Protein AF-A0A5J4US39-F1 (afdb_monomer_lite)

Sequence (207 aa):
MHQLYDAVYRKEKGKVFKLAVDLGVIIERANGNAQEQIVQYKYVLPVNANSERRAPMEIRSQDNINTYKQYLRTVIGSMQERTNTDTDEKIVAIFSIMFFAFRYPMAGAAIPSLQQHIKRREIYYVDCKVNLCFWTAYSFITMPNTKDKRWKDSSRIAEAKRIYSRVNGVQFRDNYKGFDFVNDIDNFINKEQVNVHIQIVQYPIHQ

Structure (mmCIF, N/CA/C/O backbone):
data_AF-A0A5J4US39-F1
#
_entry.id   AF-A0A5J4US39-F1
#
loop_
_atom_site.group_PDB
_atom_site.id
_atom_site.type_symbol
_atom_site.label_atom_id
_atom_site.label_alt_id
_atom_site.label_comp_id
_atom_site.label_asym_id
_atom_site.label_entity_id
_atom_site.label_seq_id
_atom_site.pdbx_PDB_ins_code
_atom_site.Cartn_x
_atom_site.Cartn_y
_atom_site.Cartn_z
_atom_site.occupancy
_atom_site.B_iso_or_equiv
_atom_site.auth_seq_id
_atom_site.auth_comp_id
_atom_site.auth_asym_id
_atom_site.auth_atom_id
_atom_site.pdbx_PDB_model_num
ATOM 1 N N . MET A 1 1 ? -24.304 6.905 11.111 1.00 57.47 1 MET A N 1
ATOM 2 C CA . MET A 1 1 ? -23.173 6.203 10.450 1.00 57.47 1 MET A CA 1
ATOM 3 C C . MET A 1 1 ? -23.110 6.463 8.941 1.00 57.47 1 MET A C 1
ATOM 5 O O . MET A 1 1 ? -22.121 7.027 8.504 1.00 57.47 1 MET A O 1
ATOM 9 N N . HIS A 1 2 ? -24.132 6.110 8.142 1.00 61.47 2 HIS A N 1
ATOM 10 C CA . HIS A 1 2 ? -24.096 6.201 6.661 1.00 61.47 2 HIS A CA 1
ATOM 11 C C . HIS A 1 2 ? -23.661 7.565 6.101 1.00 61.47 2 HIS A C 1
ATOM 13 O O . HIS A 1 2 ? -22.717 7.621 5.320 1.00 61.47 2 HIS A O 1
ATOM 19 N N . GLN A 1 3 ? -24.259 8.656 6.587 1.00 68.88 3 GLN A N 1
ATOM 20 C CA . GLN A 1 3 ? -23.935 10.020 6.145 1.00 68.88 3 GLN A CA 1
ATOM 21 C C . GLN A 1 3 ? -22.472 10.425 6.411 1.00 68.88 3 GLN A C 1
ATOM 23 O O . GLN A 1 3 ? -21.897 11.202 5.650 1.00 68.88 3 GLN A O 1
ATOM 28 N N . LEU A 1 4 ? -21.858 9.877 7.465 1.00 67.00 4 LEU A N 1
ATOM 29 C CA . LEU A 1 4 ? -20.481 10.174 7.859 1.00 67.00 4 LEU A CA 1
ATOM 30 C C . LEU A 1 4 ? -19.471 9.467 6.940 1.00 67.00 4 LEU A C 1
ATOM 32 O O . LEU A 1 4 ? -18.486 10.080 6.536 1.00 67.00 4 LEU A O 1
ATOM 36 N N . TYR A 1 5 ? -19.752 8.228 6.516 1.00 69.88 5 TYR A N 1
ATOM 37 C CA . TYR A 1 5 ? -18.948 7.551 5.486 1.00 69.88 5 TYR A CA 1
ATOM 38 C C . TYR A 1 5 ? -18.994 8.285 4.161 1.00 69.88 5 TYR A C 1
ATOM 40 O O . TYR A 1 5 ? -17.962 8.448 3.519 1.00 69.88 5 TYR A O 1
ATOM 48 N N . ASP A 1 6 ? -20.184 8.723 3.753 1.00 77.25 6 ASP A N 1
ATOM 49 C CA . ASP A 1 6 ? -20.336 9.428 2.487 1.00 77.25 6 ASP A CA 1
ATOM 50 C C . ASP A 1 6 ? -19.598 10.767 2.528 1.00 77.25 6 ASP A C 1
ATOM 52 O O . ASP A 1 6 ? -19.036 11.187 1.522 1.00 77.25 6 ASP A O 1
ATOM 56 N N . ALA A 1 7 ? -19.526 11.418 3.694 1.00 79.81 7 ALA A N 1
ATOM 57 C CA . ALA A 1 7 ? -18.709 12.611 3.883 1.00 79.81 7 ALA A CA 1
ATOM 58 C C . ALA A 1 7 ? -17.204 12.318 3.738 1.00 79.81 7 ALA A C 1
ATOM 60 O O . ALA A 1 7 ? -16.528 13.033 2.998 1.00 79.81 7 ALA A O 1
ATOM 61 N N . VAL A 1 8 ? -16.688 11.256 4.373 1.00 75.12 8 VAL A N 1
ATOM 62 C CA . VAL A 1 8 ? -15.276 10.845 4.233 1.00 75.12 8 VAL A CA 1
ATOM 63 C C . VAL A 1 8 ? -14.969 10.457 2.786 1.00 75.12 8 VAL A C 1
ATOM 65 O O . VAL A 1 8 ? -14.011 10.957 2.206 1.00 75.12 8 VAL A O 1
ATOM 68 N N . TYR A 1 9 ? -15.815 9.640 2.161 1.00 79.00 9 TYR A N 1
ATOM 69 C CA . TYR A 1 9 ? -15.630 9.211 0.777 1.00 79.00 9 TYR A CA 1
ATOM 70 C C . TYR A 1 9 ? -15.688 10.384 -0.209 1.00 79.00 9 TYR A C 1
ATOM 72 O O . TYR A 1 9 ? -14.840 10.479 -1.091 1.00 79.00 9 TYR A O 1
ATOM 80 N N . ARG A 1 10 ? -16.631 11.326 -0.044 1.00 81.44 10 ARG A N 1
ATOM 81 C CA . ARG A 1 10 ? -16.684 12.548 -0.865 1.00 81.44 10 ARG A CA 1
ATOM 82 C C . ARG A 1 10 ? -15.438 13.412 -0.690 1.00 81.44 10 ARG A C 1
ATOM 84 O O . ARG A 1 10 ? -14.930 13.922 -1.683 1.00 81.44 10 ARG A O 1
ATOM 91 N N . LYS A 1 11 ? -14.939 13.560 0.541 1.00 81.00 11 LYS A N 1
ATOM 92 C CA . LYS A 1 11 ? -13.727 14.340 0.846 1.00 81.00 11 LYS A CA 1
ATOM 93 C C . LYS A 1 11 ? -12.469 13.730 0.222 1.00 81.00 11 LYS A C 1
ATOM 95 O O . LYS A 1 11 ? -11.589 14.462 -0.222 1.00 81.00 11 LYS A O 1
ATOM 100 N N . GLU A 1 12 ? -12.391 12.404 0.183 1.00 73.25 12 GLU A N 1
ATOM 101 C CA . GLU A 1 12 ? -11.235 11.661 -0.332 1.00 73.25 12 GLU A CA 1
ATOM 102 C C . GLU A 1 12 ? -11.398 11.207 -1.795 1.00 73.25 12 GLU A C 1
ATOM 104 O O . GLU A 1 12 ? -10.533 10.517 -2.340 1.00 73.25 12 GLU A O 1
ATOM 109 N N . LYS A 1 13 ? -12.491 11.607 -2.456 1.00 72.62 13 LYS A N 1
ATOM 110 C CA . LYS A 1 13 ? -12.826 11.205 -3.826 1.00 72.62 13 LYS A CA 1
ATOM 111 C C . LYS A 1 13 ? -11.689 11.549 -4.795 1.00 72.62 13 LYS A C 1
ATOM 113 O O . LYS A 1 13 ? -11.166 12.660 -4.795 1.00 72.62 13 LYS A O 1
ATOM 118 N N . GLY A 1 14 ? -11.326 10.584 -5.641 1.00 70.44 14 GLY A N 1
ATOM 119 C CA . GLY A 1 14 ? -10.236 10.717 -6.616 1.00 70.44 14 GLY A CA 1
ATOM 120 C C . GLY A 1 14 ? -8.846 10.343 -6.086 1.00 70.44 14 GLY A C 1
ATOM 121 O O . GLY A 1 14 ? -7.884 10.392 -6.847 1.00 70.44 14 GLY A O 1
ATOM 122 N N . LYS A 1 15 ? -8.723 9.941 -4.813 1.00 74.75 15 LYS A N 1
ATOM 123 C CA . LYS A 1 15 ? -7.479 9.423 -4.222 1.00 74.75 15 LYS A CA 1
ATOM 124 C C . LYS A 1 15 ? -7.644 7.960 -3.826 1.00 74.75 15 LYS A C 1
ATOM 126 O O . LYS A 1 15 ? -8.746 7.518 -3.512 1.00 74.75 15 LYS A O 1
ATOM 131 N N . VAL A 1 16 ? -6.533 7.226 -3.802 1.00 77.88 16 VAL A N 1
ATOM 132 C CA . VAL A 1 16 ? -6.477 5.897 -3.182 1.00 77.88 16 VAL A CA 1
ATOM 133 C C . VAL A 1 16 ? -6.173 6.078 -1.700 1.00 77.88 16 VAL A C 1
ATOM 135 O O . VAL A 1 16 ? -5.197 6.741 -1.336 1.00 77.88 16 VAL A O 1
ATOM 138 N N . PHE A 1 17 ? -7.007 5.501 -0.840 1.00 79.50 17 PHE A N 1
ATOM 139 C CA . PHE A 1 17 ? -6.838 5.590 0.607 1.00 79.50 17 PHE A CA 1
ATOM 140 C C . PHE A 1 17 ? -7.293 4.307 1.306 1.00 79.50 17 PHE A C 1
ATOM 142 O O . PHE A 1 17 ? -8.043 3.507 0.748 1.00 79.50 17 PHE A O 1
ATOM 149 N N . LYS A 1 18 ? -6.837 4.111 2.540 1.00 83.06 18 LYS A N 1
ATOM 150 C CA . LYS A 1 18 ? -7.346 3.099 3.470 1.00 83.06 18 LYS A CA 1
ATOM 151 C C . LYS A 1 18 ? -8.196 3.779 4.530 1.00 83.06 18 LYS A C 1
ATOM 153 O O . LYS A 1 18 ? -7.878 4.887 4.960 1.00 83.06 18 LYS A O 1
ATOM 158 N N . LEU A 1 19 ? -9.265 3.115 4.949 1.00 78.94 19 LEU A N 1
ATOM 159 C CA . LEU A 1 19 ? -10.106 3.570 6.048 1.00 78.94 19 LEU A CA 1
ATOM 160 C C . LEU A 1 19 ? -9.978 2.577 7.195 1.00 78.94 19 LEU A C 1
ATOM 162 O O . LEU A 1 19 ? -10.117 1.375 6.987 1.00 78.94 19 LEU A O 1
ATOM 166 N N . ALA A 1 20 ? -9.723 3.094 8.388 1.00 78.69 20 ALA A N 1
ATOM 167 C CA . ALA A 1 20 ? -9.854 2.347 9.624 1.00 78.69 20 ALA A CA 1
ATOM 168 C C . ALA A 1 20 ? -10.896 2.998 10.522 1.00 78.69 20 ALA A C 1
ATOM 170 O O . ALA A 1 20 ? -11.148 4.205 10.436 1.00 78.69 20 ALA A O 1
ATOM 171 N N . VAL A 1 21 ? -11.498 2.181 11.380 1.00 78.06 21 VAL A N 1
ATOM 172 C CA . VAL A 1 21 ? -12.504 2.616 12.344 1.00 78.06 21 VAL A CA 1
ATOM 173 C C . VAL A 1 21 ? -12.180 2.035 13.704 1.00 78.06 21 VAL A C 1
ATOM 175 O O . VAL A 1 21 ? -11.861 0.851 13.809 1.00 78.06 21 VAL A O 1
ATOM 178 N N . ASP A 1 22 ? -12.299 2.871 14.728 1.00 81.56 22 ASP A N 1
ATOM 179 C CA . ASP A 1 22 ? -12.336 2.421 16.113 1.00 81.56 22 ASP A CA 1
ATOM 180 C C . ASP A 1 22 ? -13.613 2.920 16.794 1.00 81.56 22 ASP A C 1
ATOM 182 O O . ASP A 1 22 ? -14.150 3.981 16.448 1.00 81.56 22 ASP A O 1
ATOM 186 N N . LEU A 1 23 ? -14.132 2.116 17.719 1.00 81.50 23 LEU A N 1
ATOM 187 C CA . LEU A 1 23 ? -15.442 2.314 18.333 1.00 81.50 23 LEU A CA 1
ATOM 188 C C . LEU A 1 23 ? -15.277 2.559 19.827 1.00 81.50 23 LEU A C 1
ATOM 190 O O . LEU A 1 23 ? -14.678 1.750 20.531 1.00 81.50 23 LEU A O 1
ATOM 194 N N . GLY A 1 24 ? -15.852 3.656 20.310 1.00 84.06 24 GLY A N 1
ATOM 195 C CA . GLY A 1 24 ? -16.038 3.853 21.735 1.00 84.06 24 GLY A CA 1
ATOM 196 C C . GLY A 1 24 ? -17.269 3.105 22.208 1.00 84.06 24 GLY A C 1
ATOM 197 O O . GLY A 1 24 ? -18.371 3.338 21.699 1.00 84.06 24 GLY A O 1
ATOM 198 N N . VAL A 1 25 ? -17.077 2.220 23.179 1.00 86.31 25 VAL A N 1
ATOM 199 C CA . VAL A 1 25 ? -18.099 1.285 23.651 1.00 86.31 25 VAL A CA 1
ATOM 200 C C . VAL A 1 25 ? -18.352 1.429 25.143 1.00 86.31 25 VAL A C 1
ATOM 202 O O . VAL A 1 25 ? -17.440 1.720 25.915 1.00 86.31 25 VAL A O 1
ATOM 205 N N . ILE A 1 26 ? -19.598 1.207 25.546 1.00 85.06 26 ILE A N 1
ATOM 206 C CA . ILE A 1 26 ? -19.975 0.963 26.936 1.00 85.06 26 ILE A CA 1
ATOM 207 C C . ILE A 1 26 ? -20.028 -0.547 27.117 1.00 85.06 26 ILE A C 1
ATOM 209 O O . ILE A 1 26 ? -20.706 -1.245 26.360 1.00 85.06 26 ILE A O 1
ATOM 213 N N . ILE A 1 27 ? -19.307 -1.029 28.118 1.00 85.62 27 ILE A N 1
ATOM 214 C CA . ILE A 1 27 ? -19.245 -2.428 28.504 1.00 85.62 27 ILE A CA 1
ATOM 215 C C . ILE A 1 27 ? -19.922 -2.540 29.863 1.00 85.62 27 ILE A C 1
ATOM 217 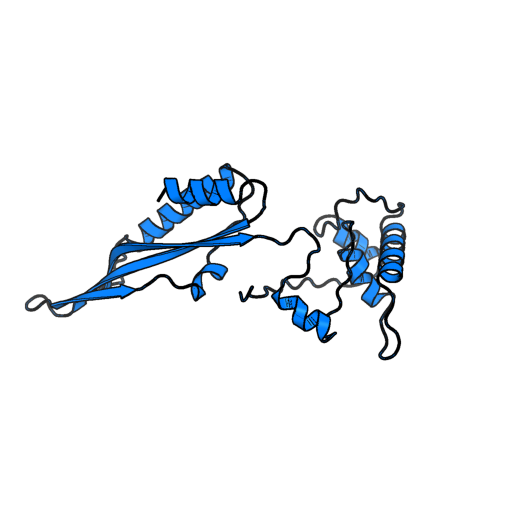O O . ILE A 1 27 ? -19.528 -1.878 30.824 1.00 85.62 27 ILE A O 1
ATOM 221 N N . GLU A 1 28 ? -20.957 -3.357 29.927 1.00 85.31 28 GLU A N 1
ATOM 222 C CA . GLU A 1 28 ? -21.570 -3.772 31.176 1.00 85.31 28 GLU A CA 1
ATOM 223 C C . GLU A 1 28 ? -20.820 -4.996 31.696 1.00 85.31 28 GLU A C 1
ATOM 225 O O . GLU A 1 28 ? -20.559 -5.920 30.929 1.00 85.31 28 GLU A O 1
ATOM 230 N N . ARG A 1 29 ? -20.488 -5.002 32.986 1.00 83.88 29 ARG A N 1
ATOM 231 C CA . ARG A 1 29 ? -19.980 -6.163 33.699 1.00 83.88 29 ARG A CA 1
ATOM 232 C C . ARG A 1 29 ? -20.993 -6.624 34.744 1.00 83.88 29 ARG A C 1
ATOM 234 O O . ARG A 1 29 ? -21.366 -5.835 35.610 1.00 83.88 29 ARG A O 1
ATOM 241 N N . ALA A 1 30 ? -21.411 -7.880 34.689 1.00 79.12 30 ALA A N 1
ATOM 242 C CA . ALA A 1 30 ? -22.218 -8.506 35.727 1.00 79.12 30 ALA A CA 1
ATOM 243 C C . ALA A 1 30 ? -21.298 -9.287 36.672 1.00 79.12 30 ALA A C 1
ATOM 245 O O . ALA A 1 30 ? -20.651 -10.235 36.250 1.00 79.12 30 ALA A O 1
ATOM 246 N N . ASN A 1 31 ? -21.246 -8.889 37.942 1.00 69.75 31 ASN A N 1
ATOM 247 C CA . ASN A 1 31 ? -20.509 -9.601 38.983 1.00 69.75 31 ASN A CA 1
ATOM 248 C C . ASN A 1 31 ? -21.490 -10.163 40.017 1.00 69.75 31 ASN A C 1
ATOM 250 O O . ASN A 1 31 ? -22.426 -9.472 40.418 1.00 69.75 31 ASN A O 1
ATOM 254 N N . GLY A 1 32 ? -21.231 -11.377 40.496 1.00 65.06 32 GLY A N 1
ATOM 255 C CA . GLY A 1 32 ? -22.002 -12.006 41.569 1.00 65.06 32 GLY A CA 1
ATOM 256 C C . GLY A 1 32 ? -22.769 -13.251 41.128 1.00 65.06 32 GLY A C 1
ATOM 257 O O . GLY A 1 32 ? -22.762 -13.656 39.969 1.00 65.06 32 GLY A O 1
ATOM 258 N N . ASN A 1 33 ? -23.398 -13.892 42.100 1.00 63.28 33 ASN A N 1
ATOM 259 C CA . ASN A 1 33 ? -24.207 -15.100 41.976 1.00 63.28 33 ASN A CA 1
ATOM 260 C C . ASN A 1 33 ? -25.704 -14.744 41.897 1.00 63.28 33 ASN A C 1
ATOM 262 O O . ASN A 1 33 ? -26.096 -13.606 42.132 1.00 63.28 33 ASN A O 1
ATOM 266 N N . ALA A 1 34 ? -26.558 -15.720 41.565 1.00 64.19 34 ALA A N 1
ATOM 267 C CA . ALA A 1 34 ? -27.983 -15.530 41.240 1.00 64.19 34 ALA A CA 1
ATOM 268 C C . ALA A 1 34 ? -28.853 -14.826 42.315 1.00 64.19 34 ALA A C 1
ATOM 270 O O . ALA A 1 34 ? -30.025 -14.562 42.064 1.00 64.19 34 ALA A O 1
ATOM 271 N N . GLN A 1 35 ? -28.309 -14.550 43.502 1.00 62.41 35 GLN A N 1
ATOM 272 C CA . GLN A 1 35 ? -28.992 -13.924 44.639 1.00 62.41 35 GLN A CA 1
ATOM 273 C C . GLN A 1 35 ? -28.570 -12.460 44.874 1.00 62.41 35 GLN A C 1
ATOM 275 O O . GLN A 1 35 ? -29.385 -11.683 45.359 1.00 62.41 35 GLN A O 1
ATOM 280 N N . GLU A 1 36 ? -27.356 -12.059 44.478 1.00 63.03 36 GLU A N 1
ATOM 281 C CA . GLU A 1 36 ? -26.857 -10.677 44.556 1.00 63.03 36 GLU A CA 1
ATOM 282 C C . GLU A 1 36 ? -26.025 -10.364 43.305 1.00 63.03 36 GLU A C 1
ATOM 284 O O . GLU A 1 36 ? -24.814 -10.580 43.257 1.00 63.03 36 GLU A O 1
ATOM 289 N N . GLN A 1 37 ? -26.692 -9.866 42.261 1.00 70.31 37 GLN A N 1
ATOM 290 C CA . GLN A 1 37 ? -26.031 -9.451 41.025 1.00 70.31 37 GLN A CA 1
ATOM 291 C C . GLN A 1 37 ? -25.722 -7.951 41.074 1.00 70.31 37 GLN A C 1
ATOM 293 O O . GLN A 1 37 ? -26.625 -7.114 41.092 1.00 70.31 37 GLN A O 1
ATOM 298 N N . ILE A 1 38 ? -24.437 -7.602 41.046 1.00 77.56 38 ILE A N 1
ATOM 299 C CA . ILE A 1 38 ? -23.964 -6.223 40.924 1.00 77.56 38 ILE A CA 1
ATOM 300 C C . ILE A 1 38 ? -23.601 -5.975 39.463 1.00 77.56 38 ILE A C 1
ATOM 302 O O . ILE A 1 38 ? -22.674 -6.577 38.921 1.00 77.56 38 ILE A O 1
ATOM 306 N N . VAL A 1 39 ? -24.326 -5.057 38.827 1.00 82.25 39 VAL A N 1
ATOM 307 C CA . VAL A 1 39 ? -24.059 -4.629 37.452 1.00 82.25 39 VAL A CA 1
ATOM 308 C C . VAL A 1 39 ? -23.209 -3.361 37.475 1.00 82.25 39 VAL A C 1
ATOM 310 O O . VAL A 1 39 ? -23.596 -2.347 38.053 1.00 82.25 39 VAL A O 1
ATOM 313 N N . GLN A 1 40 ? -22.044 -3.415 36.841 1.00 86.56 40 GLN A N 1
ATOM 314 C CA . GLN A 1 40 ? -21.119 -2.296 36.693 1.00 86.56 40 GLN A CA 1
ATOM 315 C C . GLN A 1 40 ? -21.029 -1.887 35.227 1.00 86.56 40 GLN A C 1
ATOM 317 O O . GLN A 1 40 ? -21.159 -2.716 34.335 1.00 86.56 40 GLN A O 1
ATOM 322 N N . TYR A 1 41 ? -20.756 -0.613 34.965 1.00 86.75 41 TYR A N 1
ATOM 323 C CA . TYR A 1 41 ? -20.531 -0.118 33.610 1.00 86.75 41 TYR A CA 1
ATOM 324 C C . TYR A 1 41 ? -19.151 0.513 33.524 1.00 86.75 41 TYR A C 1
ATOM 326 O O . TYR A 1 41 ? -18.756 1.293 34.390 1.00 86.75 41 TYR A O 1
ATOM 334 N N . LYS A 1 42 ? -18.436 0.210 32.447 1.00 89.00 42 LYS A N 1
ATOM 335 C CA . LYS A 1 42 ? -17.214 0.909 32.053 1.00 89.00 42 LYS A CA 1
ATOM 336 C C . LYS A 1 42 ? -17.359 1.405 30.623 1.00 89.00 42 LYS A C 1
ATOM 338 O O . LYS A 1 42 ? -18.103 0.832 29.831 1.00 89.00 42 LYS A O 1
ATOM 343 N N . TYR A 1 43 ? -16.633 2.458 30.280 1.00 84.81 43 TYR A N 1
ATOM 344 C CA . TYR A 1 43 ? -16.546 2.934 28.906 1.00 84.81 43 TYR A CA 1
ATOM 345 C C . TYR A 1 43 ? -15.112 2.807 28.401 1.00 84.81 43 TYR A C 1
ATOM 347 O O . TYR A 1 43 ? -14.151 2.958 29.153 1.00 84.81 43 TYR A O 1
ATOM 355 N N . VAL A 1 44 ? -14.980 2.539 27.108 1.00 83.94 44 VAL A N 1
ATOM 356 C CA . VAL A 1 44 ? -13.710 2.543 26.386 1.00 83.94 44 VAL A CA 1
ATOM 357 C C . VAL A 1 44 ? -13.822 3.602 25.305 1.00 83.94 44 VAL A C 1
ATOM 359 O O . VAL A 1 44 ? -14.783 3.604 24.538 1.00 83.94 44 VAL A O 1
ATOM 362 N N . LEU A 1 45 ? -12.872 4.533 25.270 1.00 83.00 45 LEU A N 1
ATOM 363 C CA . LEU A 1 45 ? -12.787 5.533 24.210 1.00 83.00 45 LEU A CA 1
ATOM 364 C C . LEU A 1 45 ? -12.065 4.943 22.991 1.00 83.00 45 LEU A C 1
ATOM 366 O O . LEU A 1 45 ? -11.148 4.139 23.168 1.00 83.00 45 LEU A O 1
ATOM 370 N N . PRO A 1 46 ? -12.436 5.357 21.768 1.00 80.19 46 PRO A N 1
ATOM 371 C CA . PRO A 1 46 ? -11.717 4.949 20.574 1.00 80.19 46 PRO A CA 1
ATOM 372 C C . PRO A 1 46 ? -10.318 5.575 20.589 1.00 80.19 46 PRO A C 1
ATOM 374 O O . PRO A 1 46 ? -10.159 6.762 20.891 1.00 80.19 46 PRO A O 1
ATOM 377 N N . VAL A 1 47 ? -9.301 4.786 20.255 1.00 77.81 47 VAL A N 1
ATOM 378 C CA . VAL A 1 47 ? -7.891 5.192 20.277 1.00 77.81 47 VAL A CA 1
ATOM 379 C C . VAL A 1 47 ? -7.217 4.917 18.937 1.00 77.81 47 VAL A C 1
ATOM 381 O O . VAL A 1 47 ? -7.492 3.937 18.248 1.00 77.81 47 VAL A O 1
ATOM 384 N N . ASN A 1 48 ? -6.259 5.769 18.570 1.00 66.31 48 ASN A N 1
ATOM 385 C CA . ASN A 1 48 ? -5.534 5.639 17.302 1.00 66.31 48 ASN A CA 1
ATOM 386 C C . ASN A 1 48 ? -4.661 4.369 17.222 1.00 66.31 48 ASN A C 1
ATOM 388 O O . ASN A 1 48 ? -4.382 3.877 16.136 1.00 66.31 48 ASN A O 1
ATOM 392 N N . ALA A 1 49 ? -4.272 3.781 18.358 1.00 54.91 49 ALA A N 1
ATOM 393 C CA . ALA A 1 49 ? -3.314 2.670 18.409 1.00 54.91 49 ALA A CA 1
ATOM 394 C C . ALA A 1 49 ? -3.742 1.402 17.633 1.00 54.91 49 ALA A C 1
ATOM 396 O O . ALA A 1 49 ? -2.891 0.605 17.244 1.00 54.91 49 ALA A O 1
ATOM 397 N N . ASN A 1 50 ? -5.045 1.214 17.389 1.00 52.31 50 ASN A N 1
ATOM 398 C CA . ASN A 1 50 ? -5.590 0.027 16.720 1.00 52.31 50 ASN A CA 1
ATOM 399 C C . ASN A 1 50 ? -6.014 0.263 15.263 1.00 52.31 50 ASN A C 1
ATOM 401 O O . ASN A 1 50 ? -6.390 -0.688 14.574 1.00 52.31 50 ASN A O 1
ATOM 405 N N . SER A 1 51 ? -5.986 1.510 14.793 1.00 53.16 51 SER A N 1
ATOM 406 C CA . SER A 1 51 ? -6.570 1.891 13.508 1.00 53.16 51 SER A CA 1
ATOM 407 C C . SER A 1 51 ? -5.761 1.331 12.329 1.00 53.16 51 SER A C 1
ATOM 409 O O . SER A 1 51 ? -6.316 0.703 11.428 1.00 53.16 51 SER A O 1
ATOM 411 N N . GLU A 1 52 ? -4.434 1.433 12.378 1.00 47.53 52 GLU A N 1
ATOM 412 C CA . GLU A 1 52 ? -3.543 1.017 11.286 1.00 47.53 52 GLU A CA 1
ATOM 413 C C . GLU A 1 52 ? -3.600 -0.490 10.989 1.00 47.53 52 GLU A C 1
ATOM 415 O O . GLU A 1 52 ? -3.506 -0.898 9.831 1.00 47.53 52 GLU A O 1
ATOM 420 N N . ARG A 1 53 ? -3.814 -1.328 12.015 1.00 50.06 53 ARG A N 1
ATOM 421 C CA . ARG A 1 53 ? -3.844 -2.799 11.883 1.00 50.06 53 ARG A CA 1
ATOM 422 C C . ARG A 1 53 ? -5.172 -3.349 11.360 1.00 50.06 53 ARG A C 1
ATOM 424 O O . ARG A 1 53 ? -5.228 -4.513 10.975 1.00 50.06 53 ARG A O 1
ATOM 431 N N . ARG A 1 54 ? -6.242 -2.547 11.372 1.00 53.44 54 ARG A N 1
ATOM 432 C CA . ARG A 1 54 ? -7.617 -3.014 11.120 1.00 53.44 54 ARG A CA 1
ATOM 433 C C . ARG A 1 54 ? -8.207 -2.566 9.786 1.00 53.44 54 ARG A C 1
ATOM 435 O O . ARG A 1 54 ? -9.354 -2.911 9.525 1.00 53.44 54 ARG A O 1
ATOM 442 N N . ALA A 1 55 ? -7.477 -1.823 8.949 1.00 61.16 55 ALA A N 1
ATOM 443 C CA . ALA A 1 55 ? -7.953 -1.436 7.618 1.00 61.16 55 ALA A CA 1
ATOM 444 C C . ALA A 1 55 ? -7.792 -2.612 6.629 1.00 61.16 55 ALA A C 1
ATOM 446 O O . ALA A 1 55 ? -6.691 -2.829 6.118 1.00 61.16 55 ALA A O 1
ATOM 447 N N . PRO A 1 56 ? -8.861 -3.369 6.322 1.00 63.66 56 PRO A N 1
ATOM 448 C CA . PRO A 1 56 ? -8.765 -4.636 5.609 1.00 63.66 56 PRO A CA 1
ATOM 449 C C . PRO A 1 56 ? -8.618 -4.448 4.094 1.00 63.66 56 PRO A C 1
ATOM 451 O O . PRO A 1 56 ? -8.303 -5.401 3.389 1.00 63.66 56 PRO A O 1
ATOM 454 N N . MET A 1 57 ? -8.873 -3.243 3.568 1.00 74.44 57 MET A N 1
ATOM 455 C CA . MET A 1 57 ? -8.899 -3.004 2.126 1.00 74.44 57 MET A CA 1
ATOM 456 C C . MET A 1 57 ? -8.607 -1.556 1.738 1.00 74.44 57 MET A C 1
ATOM 458 O O . MET A 1 57 ? -8.842 -0.612 2.495 1.00 74.44 57 MET A O 1
ATOM 462 N N . GLU A 1 58 ? -8.124 -1.396 0.510 1.00 80.81 58 GLU A N 1
ATOM 463 C CA . GLU A 1 58 ? -7.972 -0.103 -0.147 1.00 80.81 58 GLU A CA 1
ATOM 464 C C . GLU A 1 58 ? -9.289 0.350 -0.777 1.00 80.81 58 GLU A C 1
ATOM 466 O O . GLU A 1 58 ? -9.995 -0.426 -1.422 1.00 80.81 58 GLU A O 1
ATOM 471 N N . ILE A 1 59 ? -9.596 1.636 -0.637 1.00 82.75 59 ILE A N 1
ATOM 472 C CA . ILE A 1 59 ? -10.786 2.259 -1.201 1.00 82.75 59 ILE A CA 1
ATOM 473 C C . ILE A 1 59 ? -10.368 3.044 -2.440 1.00 82.75 59 ILE A C 1
ATOM 475 O O . ILE A 1 59 ? -9.634 4.030 -2.361 1.00 82.75 59 ILE A O 1
ATOM 479 N N . ARG A 1 60 ? -10.839 2.570 -3.597 1.00 83.56 60 ARG A N 1
ATOM 480 C CA . ARG A 1 60 ? -10.570 3.157 -4.921 1.00 83.56 60 ARG A CA 1
ATOM 481 C C . ARG A 1 60 ? -11.850 3.537 -5.665 1.00 83.56 60 ARG A C 1
ATOM 483 O O . ARG A 1 60 ? -11.829 4.407 -6.527 1.00 83.56 60 ARG A O 1
ATOM 490 N N . SER A 1 61 ? -12.964 2.898 -5.323 1.00 84.75 61 SER A N 1
ATOM 491 C CA . SER A 1 61 ? -14.244 3.002 -6.026 1.00 84.75 61 SER A CA 1
ATOM 492 C C . SER A 1 61 ? -15.430 3.031 -5.059 1.00 84.75 61 SER A C 1
ATOM 494 O O . SER A 1 61 ? -15.275 2.809 -3.853 1.00 84.75 61 SER A O 1
ATOM 496 N N . GLN A 1 62 ? -16.620 3.296 -5.603 1.00 82.56 62 GLN A N 1
ATOM 497 C CA . GLN A 1 62 ? -17.872 3.245 -4.849 1.00 82.56 62 GLN A CA 1
ATOM 498 C C . GLN A 1 62 ? -18.168 1.821 -4.339 1.00 82.56 62 GLN A C 1
ATOM 500 O O . GLN A 1 62 ? -18.676 1.643 -3.232 1.00 82.56 62 GLN A O 1
ATOM 505 N N . ASP A 1 63 ? -17.781 0.798 -5.098 1.00 86.75 63 ASP A N 1
ATOM 506 C CA . ASP A 1 63 ? -17.991 -0.597 -4.709 1.00 86.75 63 ASP A CA 1
ATOM 507 C C . ASP A 1 63 ? -17.103 -0.990 -3.526 1.00 86.75 63 ASP A C 1
ATOM 509 O O . ASP A 1 63 ? -17.561 -1.667 -2.601 1.00 86.75 63 ASP A O 1
ATOM 513 N N . ASN A 1 64 ? -15.860 -0.491 -3.481 1.00 87.56 64 ASN A N 1
ATOM 514 C CA . ASN A 1 64 ? -14.973 -0.739 -2.340 1.00 87.56 64 ASN A CA 1
ATOM 515 C C . ASN A 1 64 ? -15.534 -0.125 -1.051 1.00 87.56 64 ASN A C 1
ATOM 517 O O . ASN A 1 64 ? -15.565 -0.797 -0.023 1.00 87.56 64 ASN A O 1
ATOM 521 N N . ILE A 1 65 ? -16.023 1.124 -1.092 1.00 84.69 65 ILE A N 1
ATOM 522 C CA . ILE A 1 65 ? -16.610 1.756 0.102 1.00 84.69 65 ILE A CA 1
ATOM 523 C C . ILE A 1 65 ? -17.917 1.066 0.521 1.00 84.69 65 ILE A C 1
ATOM 525 O O . ILE A 1 65 ? -18.167 0.917 1.716 1.00 84.69 65 ILE A O 1
ATOM 529 N N . ASN A 1 66 ? -18.730 0.585 -0.424 1.00 88.25 66 ASN A N 1
ATOM 530 C CA . ASN A 1 66 ? -19.942 -0.175 -0.109 1.00 88.25 66 ASN A CA 1
ATOM 531 C C . ASN A 1 66 ? -19.610 -1.518 0.559 1.00 88.25 66 ASN A C 1
ATOM 533 O O . ASN A 1 66 ? -20.222 -1.866 1.569 1.00 88.25 66 ASN A O 1
ATOM 537 N N . THR A 1 67 ? -18.598 -2.225 0.055 1.00 87.31 67 THR A N 1
ATOM 538 C CA . THR A 1 67 ? -18.091 -3.468 0.658 1.00 87.31 67 THR A CA 1
ATOM 539 C C . THR A 1 67 ? -17.561 -3.209 2.068 1.00 87.31 67 THR A C 1
ATOM 541 O O . THR A 1 67 ? -17.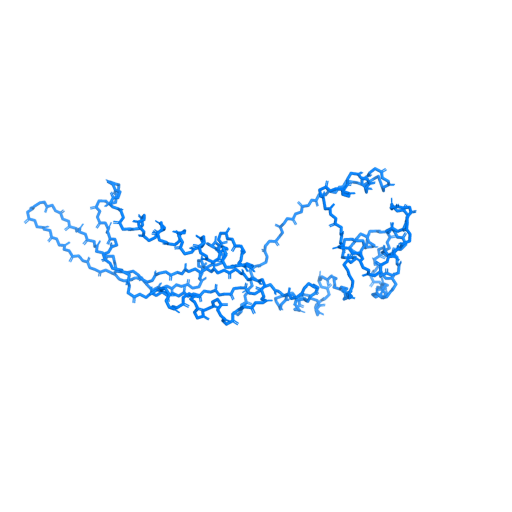909 -3.920 3.009 1.00 87.31 67 THR A O 1
ATOM 544 N N . TYR A 1 68 ? -16.804 -2.126 2.252 1.00 84.62 68 TYR A N 1
ATOM 545 C CA . TYR A 1 68 ? -16.294 -1.723 3.560 1.00 84.62 68 TYR A CA 1
ATOM 546 C C . TYR A 1 68 ? -17.418 -1.392 4.561 1.00 84.62 68 TYR A C 1
ATOM 548 O O . TYR A 1 68 ? -17.350 -1.784 5.726 1.00 84.62 68 TYR A O 1
ATOM 556 N N . LYS A 1 69 ? -18.498 -0.730 4.114 1.00 85.81 69 LYS A N 1
ATOM 557 C CA . LYS A 1 69 ? -19.695 -0.493 4.946 1.00 85.81 69 LYS A CA 1
ATOM 558 C C . LYS A 1 69 ? -20.335 -1.803 5.414 1.00 85.81 69 LYS A C 1
ATOM 560 O O . LYS A 1 69 ? -20.801 -1.861 6.549 1.00 85.81 69 LYS A O 1
ATOM 565 N N . GLN A 1 70 ? -20.379 -2.831 4.562 1.00 85.75 70 GLN A N 1
ATOM 566 C CA . GLN A 1 70 ? -20.906 -4.144 4.949 1.00 85.75 70 GLN A CA 1
ATOM 567 C C . GLN A 1 70 ? -19.990 -4.844 5.947 1.00 85.75 70 GLN A C 1
ATOM 569 O O . GLN A 1 70 ? -20.470 -5.291 6.982 1.00 85.75 70 GLN A O 1
ATOM 574 N N . TYR A 1 71 ? -18.678 -4.835 5.702 1.00 84.25 71 TYR A N 1
ATOM 575 C CA . TYR A 1 71 ? -17.693 -5.357 6.649 1.00 84.25 71 TYR A CA 1
ATOM 576 C C . TYR A 1 71 ? -17.870 -4.754 8.050 1.00 84.25 71 TYR A C 1
ATOM 578 O O . TYR A 1 71 ? -17.974 -5.486 9.029 1.00 84.25 71 TYR A O 1
ATOM 586 N N . LEU A 1 72 ? -17.993 -3.428 8.161 1.00 80.19 72 LEU A N 1
ATOM 587 C CA . LEU A 1 72 ? -18.174 -2.789 9.466 1.00 80.19 72 LEU A CA 1
ATOM 588 C C . LEU A 1 72 ? -19.508 -3.117 10.135 1.00 80.19 72 LEU A C 1
ATOM 590 O O . LEU A 1 72 ? -19.558 -3.188 11.360 1.00 80.19 72 LEU A O 1
ATOM 594 N N . ARG A 1 73 ? -20.579 -3.344 9.363 1.00 84.31 73 ARG A N 1
ATOM 595 C CA . ARG A 1 73 ? -21.838 -3.857 9.924 1.00 84.31 73 ARG A CA 1
ATOM 596 C C . ARG A 1 73 ? -21.646 -5.243 10.521 1.00 84.31 73 ARG A C 1
ATOM 598 O O . ARG A 1 73 ? -22.118 -5.468 11.626 1.00 84.31 73 ARG A O 1
ATOM 605 N N . THR A 1 74 ? -20.931 -6.129 9.830 1.00 83.19 74 THR A N 1
ATOM 606 C CA . THR A 1 74 ? -20.609 -7.466 10.342 1.00 83.19 74 THR A CA 1
ATOM 607 C C . THR A 1 74 ? -19.761 -7.386 11.607 1.00 83.19 74 THR A C 1
ATOM 609 O O . THR A 1 74 ? -20.087 -8.046 12.585 1.00 83.19 74 THR A O 1
ATOM 612 N N . VAL A 1 75 ? -18.730 -6.533 11.636 1.00 79.75 75 VAL A N 1
ATOM 613 C CA . VAL A 1 75 ? -17.888 -6.336 12.830 1.00 79.75 75 VAL A CA 1
ATOM 614 C C . VAL A 1 75 ? -18.720 -5.842 14.014 1.00 79.75 75 VAL A C 1
ATOM 616 O O . VAL A 1 75 ? -18.656 -6.432 15.088 1.00 79.75 75 VAL A O 1
ATOM 619 N N . ILE A 1 76 ? -19.541 -4.806 13.823 1.00 79.94 76 ILE A N 1
ATOM 620 C CA . ILE A 1 76 ? -20.420 -4.286 14.882 1.00 79.94 76 ILE A CA 1
ATOM 621 C C . ILE A 1 76 ? -21.417 -5.353 15.340 1.00 79.94 76 ILE A C 1
ATOM 623 O O . ILE A 1 76 ? -21.612 -5.507 16.540 1.00 79.94 76 ILE A O 1
ATOM 627 N N . GLY A 1 77 ? -22.002 -6.105 14.403 1.00 81.19 77 GLY A N 1
ATOM 628 C CA . GLY A 1 77 ? -22.892 -7.222 14.709 1.00 81.19 77 GLY A CA 1
ATOM 629 C C . GLY A 1 77 ? -22.200 -8.262 15.586 1.00 81.19 77 GLY A C 1
ATOM 630 O O . GLY A 1 77 ? -22.697 -8.566 16.660 1.00 81.19 77 GLY A O 1
ATOM 631 N N . SER A 1 78 ? -20.997 -8.699 15.206 1.00 75.62 78 SER A N 1
ATOM 632 C CA . SER A 1 78 ? -20.218 -9.674 15.980 1.00 75.62 78 SER A CA 1
ATOM 633 C C . SER A 1 78 ? -19.803 -9.168 17.367 1.00 75.62 78 SER A C 1
ATOM 635 O O . SER A 1 78 ? -19.743 -9.946 18.307 1.00 75.62 78 SER A O 1
ATOM 637 N N . MET A 1 79 ? -19.563 -7.860 17.525 1.00 72.56 79 MET A N 1
ATOM 638 C CA . MET A 1 79 ? -19.278 -7.251 18.832 1.00 72.56 79 MET A CA 1
ATOM 639 C C . MET A 1 79 ? -20.513 -7.197 19.742 1.00 72.56 79 MET A C 1
ATOM 641 O O . MET A 1 79 ? -20.372 -7.070 20.956 1.00 72.56 79 MET A O 1
ATOM 645 N N . GLN A 1 80 ? -21.714 -7.227 19.161 1.00 66.62 80 GLN A N 1
ATOM 646 C CA . GLN A 1 80 ? -22.990 -7.228 19.879 1.00 66.62 80 GLN A CA 1
ATOM 647 C C . GLN A 1 80 ? -23.571 -8.640 20.056 1.00 66.62 80 GLN A C 1
ATOM 649 O O . GLN A 1 80 ? -24.472 -8.829 20.874 1.00 66.62 80 GLN A O 1
ATOM 654 N N . GLU A 1 81 ? -23.082 -9.631 19.307 1.00 67.56 81 GLU A N 1
ATOM 655 C CA . GLU A 1 81 ? -23.483 -11.028 19.445 1.00 67.56 81 GLU A CA 1
ATOM 656 C C . GLU A 1 81 ? -22.971 -11.600 20.773 1.00 67.56 81 GLU A C 1
ATOM 658 O O . GLU A 1 81 ? -21.782 -11.574 21.083 1.00 67.56 81 GLU A O 1
ATOM 663 N N . ARG A 1 82 ? -23.890 -12.144 21.578 1.00 56.12 82 ARG A N 1
ATOM 664 C CA . ARG A 1 82 ? -23.555 -12.875 22.804 1.00 56.12 82 ARG A CA 1
ATOM 665 C C . ARG A 1 82 ? -22.835 -14.175 22.442 1.00 56.12 82 ARG A C 1
ATOM 667 O O . ARG A 1 82 ? -23.482 -15.179 22.153 1.00 56.12 82 ARG A O 1
ATOM 674 N N . THR A 1 83 ? -21.509 -14.190 22.502 1.00 51.78 83 THR A N 1
ATOM 675 C CA . THR A 1 83 ? -20.755 -15.446 22.568 1.00 51.78 83 THR A CA 1
ATOM 676 C C . THR A 1 83 ? -20.820 -16.001 23.991 1.00 51.78 83 THR A C 1
ATOM 678 O O . THR A 1 83 ? -20.454 -15.310 24.936 1.00 51.78 83 THR A O 1
ATOM 681 N N . ASN A 1 84 ? -21.254 -17.258 24.147 1.00 50.34 84 ASN A N 1
ATOM 682 C CA . ASN A 1 84 ? -21.409 -17.980 25.429 1.00 50.34 84 ASN A CA 1
ATOM 683 C C . ASN A 1 84 ? -20.134 -18.070 26.306 1.00 50.34 84 ASN A C 1
ATOM 685 O O . ASN A 1 84 ? -20.183 -18.637 27.392 1.00 50.34 84 ASN A O 1
ATOM 689 N N . THR A 1 85 ? -18.995 -17.556 25.840 1.00 50.06 85 THR A N 1
ATOM 690 C CA . THR A 1 85 ? -17.696 -17.546 26.528 1.00 50.06 85 THR A CA 1
ATOM 691 C C . THR A 1 85 ? -17.382 -16.248 27.276 1.00 50.06 85 THR A C 1
ATOM 693 O O . THR A 1 85 ? -16.403 -16.224 28.012 1.00 50.06 85 THR A O 1
ATOM 696 N N . ASP A 1 86 ? -18.172 -15.183 27.100 1.00 53.47 86 ASP A N 1
ATOM 697 C CA . ASP A 1 86 ? -17.975 -13.889 27.775 1.00 53.47 86 ASP A CA 1
ATOM 698 C C . ASP A 1 86 ? -19.035 -13.751 28.880 1.00 53.47 86 ASP A C 1
ATOM 700 O O . ASP A 1 86 ? -20.097 -13.157 28.698 1.00 53.47 86 ASP A O 1
ATOM 704 N N . THR A 1 87 ? -18.838 -14.466 29.990 1.00 59.00 87 THR A N 1
ATOM 705 C CA . THR A 1 87 ? -19.895 -14.640 31.004 1.00 59.00 87 THR A CA 1
ATOM 706 C C . THR A 1 87 ? -20.130 -13.399 31.855 1.00 59.00 87 THR A C 1
ATOM 708 O O . THR A 1 87 ? -21.242 -13.228 32.353 1.00 59.00 87 THR A O 1
ATOM 711 N N . ASP A 1 88 ? -19.145 -12.500 31.946 1.00 69.12 88 ASP A N 1
ATOM 712 C CA . ASP A 1 88 ? -19.210 -11.378 32.881 1.00 69.12 88 ASP A CA 1
ATOM 713 C C . ASP A 1 88 ? -19.172 -10.010 32.200 1.00 69.12 88 ASP A C 1
ATOM 715 O O . ASP A 1 88 ? -19.648 -9.070 32.817 1.00 69.12 88 ASP A O 1
ATOM 719 N N . GLU A 1 89 ? -18.675 -9.846 30.963 1.00 76.81 89 GLU A N 1
ATOM 720 C CA . GLU A 1 89 ? -18.661 -8.558 30.245 1.00 76.81 89 GLU A CA 1
ATOM 721 C C . GLU A 1 89 ? -19.461 -8.595 28.938 1.00 76.81 89 GLU A C 1
ATOM 723 O O . GLU A 1 89 ? -19.365 -9.529 28.152 1.00 76.81 89 GLU A O 1
ATOM 728 N N . LYS A 1 90 ? -20.241 -7.543 28.667 1.00 80.62 90 LYS A N 1
ATOM 729 C CA . LYS A 1 90 ? -20.995 -7.391 27.416 1.00 80.62 90 LYS A CA 1
ATOM 730 C C . LYS A 1 90 ? -20.953 -5.953 26.905 1.00 80.62 90 LYS A C 1
ATOM 732 O O . LYS A 1 90 ? -21.149 -5.005 27.666 1.00 80.62 90 LYS A O 1
ATOM 737 N N . ILE A 1 91 ? -20.746 -5.765 25.602 1.00 80.62 91 ILE A N 1
ATOM 738 C CA . ILE A 1 91 ? -20.871 -4.444 24.970 1.00 80.62 91 ILE A CA 1
ATOM 739 C C . ILE A 1 91 ? -22.361 -4.101 24.853 1.00 80.62 91 ILE A C 1
ATOM 741 O O . ILE A 1 91 ? -23.109 -4.781 24.156 1.00 80.62 91 ILE A O 1
ATOM 745 N N . VAL A 1 92 ? -22.797 -3.031 25.522 1.00 84.19 92 VAL A N 1
ATOM 746 C CA . VAL A 1 92 ? -24.214 -2.614 25.561 1.00 84.19 92 VAL A CA 1
ATOM 747 C C . VAL A 1 92 ? -24.521 -1.416 24.678 1.00 84.19 92 VAL A C 1
ATOM 749 O O . VAL A 1 92 ? -25.662 -1.233 24.261 1.00 84.19 92 VAL A O 1
ATOM 752 N N . ALA A 1 93 ? -23.516 -0.597 24.366 1.00 84.06 93 ALA A N 1
ATOM 753 C CA . ALA A 1 93 ? -23.691 0.556 23.495 1.00 84.06 93 ALA A CA 1
ATOM 754 C C . ALA A 1 93 ? -22.390 0.934 22.789 1.00 84.06 93 ALA A C 1
ATOM 756 O O . ALA A 1 93 ? -21.305 0.809 23.350 1.00 84.06 93 ALA A O 1
ATOM 757 N N . ILE A 1 94 ? -22.517 1.473 21.578 1.00 84.19 94 ILE A N 1
ATOM 758 C CA . ILE A 1 94 ? -21.457 2.221 20.896 1.00 84.19 94 ILE A CA 1
ATOM 759 C C . ILE A 1 94 ? -21.835 3.696 21.009 1.00 84.19 94 ILE A C 1
ATOM 761 O O . ILE A 1 94 ? -22.869 4.102 20.478 1.00 84.19 94 ILE A O 1
ATOM 765 N N . PHE A 1 95 ? -21.022 4.495 21.696 1.00 84.00 95 PHE A N 1
ATOM 766 C CA . PHE A 1 95 ? -21.317 5.913 21.943 1.00 84.00 95 PHE A CA 1
ATOM 767 C C . PHE A 1 95 ? -20.445 6.865 21.116 1.00 84.00 95 PHE A C 1
ATOM 769 O O . PHE A 1 95 ? -20.780 8.039 20.974 1.00 84.00 95 PHE A O 1
ATOM 776 N N . SER A 1 96 ? -19.333 6.388 20.550 1.00 84.12 96 SER A N 1
ATOM 777 C CA . SER A 1 96 ? -18.481 7.193 19.670 1.00 84.12 96 SER A CA 1
ATOM 778 C C . SER A 1 96 ? -17.820 6.349 18.585 1.00 84.12 96 SER A C 1
ATOM 780 O O . SER A 1 96 ? -17.647 5.141 18.724 1.00 84.12 96 SER A O 1
ATOM 782 N N . ILE A 1 97 ? -17.485 6.989 17.464 1.00 81.19 97 ILE A N 1
ATOM 783 C CA . ILE A 1 97 ? -16.843 6.350 16.313 1.00 81.19 97 ILE A CA 1
ATOM 784 C C . ILE A 1 97 ? -15.737 7.276 15.822 1.00 81.19 97 ILE A C 1
ATOM 786 O O . ILE A 1 97 ? -15.999 8.444 15.528 1.00 81.19 97 ILE A O 1
ATOM 790 N N . MET A 1 98 ? -14.523 6.750 15.694 1.00 81.06 98 MET A N 1
ATOM 791 C CA . MET A 1 98 ? -13.382 7.470 15.138 1.00 81.06 98 MET A CA 1
ATOM 792 C C . MET A 1 98 ? -12.997 6.874 13.783 1.00 81.06 98 MET A C 1
ATOM 794 O O . MET A 1 98 ? -12.828 5.663 13.659 1.00 81.06 98 MET A O 1
ATOM 798 N N . PHE A 1 99 ? -12.869 7.732 12.767 1.00 78.69 99 PHE A N 1
ATOM 799 C CA . PHE A 1 99 ? -12.466 7.359 11.410 1.00 78.69 99 PHE A CA 1
ATOM 800 C C . PHE A 1 99 ? -11.045 7.825 11.123 1.00 78.69 99 PHE A C 1
ATOM 802 O O . PHE A 1 99 ? -10.736 9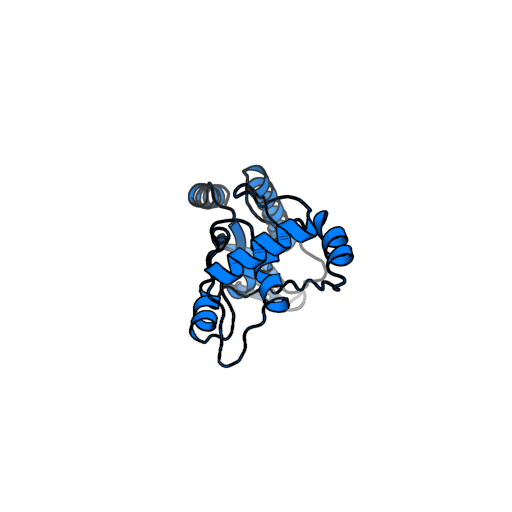.003 11.299 1.00 78.69 99 PHE A O 1
ATOM 809 N N . PHE A 1 100 ? -10.224 6.934 10.577 1.00 76.19 100 PHE A N 1
ATOM 810 C CA . PHE A 1 100 ? -8.863 7.241 10.148 1.00 76.19 100 PHE A CA 1
ATOM 811 C C . PHE A 1 100 ? -8.732 6.987 8.652 1.00 76.19 100 PHE A C 1
ATOM 813 O O . PHE A 1 100 ? -8.838 5.848 8.197 1.00 76.19 100 PHE A O 1
ATOM 820 N N . ALA A 1 101 ? -8.530 8.054 7.880 1.00 77.19 101 ALA A N 1
ATOM 821 C CA . ALA A 1 101 ? -8.303 7.972 6.443 1.00 77.19 101 ALA A CA 1
ATOM 822 C C . ALA A 1 101 ? -6.801 8.090 6.152 1.00 77.19 101 ALA A C 1
ATOM 824 O O . ALA A 1 101 ? -6.220 9.173 6.232 1.00 77.19 101 ALA A O 1
ATOM 825 N N . PHE A 1 102 ? -6.179 6.971 5.791 1.00 73.31 102 PHE A N 1
ATOM 826 C CA . PHE A 1 102 ? -4.768 6.903 5.427 1.00 73.31 102 PHE A CA 1
ATOM 827 C C . PHE A 1 102 ? -4.629 7.068 3.921 1.00 73.31 102 PHE A C 1
ATOM 829 O O . PHE A 1 102 ? -5.012 6.193 3.144 1.00 73.31 102 PHE A O 1
ATOM 836 N N . ARG A 1 103 ? -4.090 8.207 3.496 1.00 72.31 103 ARG A N 1
ATOM 837 C CA . ARG A 1 103 ? -3.830 8.478 2.082 1.00 72.31 103 ARG A CA 1
ATOM 838 C C . ARG A 1 103 ? -2.522 7.829 1.674 1.00 72.31 103 ARG A C 1
ATOM 840 O O . ARG A 1 103 ? -1.518 7.991 2.365 1.00 72.31 103 ARG A O 1
ATOM 847 N N . TYR A 1 104 ? -2.514 7.185 0.515 1.00 65.06 104 TYR A N 1
ATOM 848 C CA . TYR A 1 104 ? -1.244 6.839 -0.098 1.00 65.06 104 TYR A CA 1
ATOM 849 C C . TYR A 1 104 ? -0.576 8.114 -0.623 1.00 65.06 104 TYR A C 1
ATOM 851 O O . TYR A 1 104 ? -1.247 8.920 -1.282 1.00 65.06 104 TYR A O 1
ATOM 859 N N . PRO A 1 105 ? 0.722 8.334 -0.342 1.00 55.75 105 PRO A N 1
ATOM 860 C CA . PRO A 1 105 ? 1.468 9.356 -1.056 1.00 55.75 105 PRO A CA 1
ATOM 861 C C . PRO A 1 105 ? 1.379 9.070 -2.560 1.00 55.75 105 PRO A C 1
ATOM 863 O O . PRO A 1 105 ? 1.388 7.911 -2.981 1.00 55.75 105 PRO A O 1
ATOM 866 N N . MET A 1 106 ? 1.256 10.124 -3.374 1.00 53.41 106 MET A N 1
ATOM 867 C CA . MET A 1 106 ? 1.363 9.985 -4.829 1.00 53.41 106 MET A CA 1
ATOM 868 C C . MET A 1 106 ? 2.657 9.236 -5.151 1.00 53.41 106 MET A C 1
ATOM 870 O O . MET A 1 106 ? 3.688 9.532 -4.546 1.00 53.41 106 MET A O 1
ATOM 874 N N . ALA A 1 107 ? 2.571 8.255 -6.052 1.00 51.97 107 ALA A N 1
ATOM 875 C CA . ALA A 1 107 ? 3.661 7.350 -6.402 1.00 51.97 107 ALA A CA 1
ATOM 876 C C . ALA A 1 107 ? 5.014 8.083 -6.456 1.00 51.97 107 ALA A C 1
ATOM 878 O O . ALA A 1 107 ? 5.190 9.008 -7.245 1.00 51.97 107 ALA A O 1
ATOM 879 N N . GLY A 1 108 ? 5.936 7.690 -5.573 1.00 50.59 108 GLY A N 1
ATOM 880 C CA . GLY A 1 108 ? 7.287 8.251 -5.485 1.00 50.59 108 GLY A CA 1
ATOM 881 C C . GLY A 1 108 ? 7.517 9.287 -4.382 1.00 50.59 108 GLY A C 1
ATOM 882 O O . GLY A 1 108 ? 8.665 9.467 -3.999 1.00 50.59 108 GLY A O 1
ATOM 883 N N . ALA A 1 109 ? 6.489 9.922 -3.805 1.00 54.84 109 ALA A N 1
ATOM 884 C CA . ALA A 1 109 ? 6.705 10.905 -2.740 1.00 54.84 109 ALA A CA 1
ATOM 885 C C . ALA A 1 109 ? 7.202 10.240 -1.443 1.00 54.84 109 ALA A C 1
ATOM 887 O O . ALA A 1 109 ? 6.597 9.289 -0.940 1.00 54.84 109 ALA A O 1
ATOM 888 N N . ALA A 1 110 ? 8.302 10.763 -0.891 1.00 56.22 110 ALA A N 1
ATOM 889 C CA . ALA A 1 110 ? 8.876 10.283 0.361 1.00 56.22 110 ALA A CA 1
ATOM 890 C C . ALA A 1 110 ? 7.839 10.310 1.497 1.00 56.22 110 ALA A C 1
ATOM 892 O O . ALA A 1 110 ? 7.240 11.350 1.784 1.00 56.22 110 ALA A O 1
ATOM 893 N N . ILE A 1 111 ? 7.658 9.170 2.169 1.00 62.09 111 ILE A N 1
ATOM 894 C CA . ILE A 1 111 ? 6.839 9.070 3.383 1.00 62.09 111 ILE A CA 1
ATOM 895 C C . ILE A 1 111 ? 7.424 10.050 4.420 1.00 62.09 111 ILE A C 1
ATOM 897 O O . ILE A 1 111 ? 8.640 10.036 4.620 1.00 62.09 111 ILE A O 1
ATOM 901 N N . PRO A 1 112 ? 6.621 10.903 5.086 1.00 63.25 112 PRO A N 1
ATOM 902 C CA . PRO A 1 112 ? 7.132 11.900 6.030 1.00 63.25 112 PRO A CA 1
ATOM 903 C C . PRO A 1 112 ? 8.052 11.321 7.112 1.00 63.25 112 PRO A C 1
ATOM 905 O O . PRO A 1 112 ? 9.108 11.891 7.379 1.00 63.25 112 PRO A O 1
ATOM 908 N N . SER A 1 113 ? 7.716 10.143 7.652 1.00 63.00 113 SER A N 1
ATOM 909 C CA . SER A 1 113 ? 8.553 9.424 8.624 1.00 63.00 113 SER A CA 1
ATOM 910 C C . SER A 1 113 ? 9.935 9.055 8.070 1.00 63.00 113 SER A C 1
ATOM 912 O O . SER A 1 113 ? 10.916 9.035 8.805 1.00 63.00 113 SER A O 1
ATOM 914 N N . LEU A 1 114 ? 10.055 8.854 6.755 1.00 68.19 114 LEU A N 1
ATOM 915 C CA . LEU A 1 114 ? 11.320 8.564 6.084 1.00 68.19 114 LEU A CA 1
ATOM 916 C C . LEU A 1 114 ? 12.157 9.819 5.807 1.00 68.19 114 LEU A C 1
ATOM 918 O O . LEU A 1 114 ? 13.359 9.697 5.579 1.00 68.19 114 LEU A O 1
ATOM 922 N N . GLN A 1 115 ? 11.594 11.033 5.875 1.00 71.31 115 GLN A N 1
ATOM 923 C CA . GLN A 1 115 ? 12.368 12.251 5.602 1.00 71.31 115 GLN A CA 1
ATOM 924 C C . GLN A 1 115 ? 13.538 12.443 6.566 1.00 71.31 115 GLN A C 1
ATOM 926 O O . GLN A 1 115 ? 14.600 12.913 6.151 1.00 71.31 115 GLN A O 1
ATOM 931 N N . GLN A 1 116 ? 13.374 12.075 7.839 1.00 76.44 116 GLN A N 1
ATOM 932 C CA . GLN A 1 116 ? 14.463 12.167 8.809 1.00 76.44 116 GLN A CA 1
ATOM 933 C C . GLN A 1 116 ? 15.604 11.207 8.451 1.00 76.44 116 GLN A C 1
ATOM 935 O O . GLN A 1 116 ? 16.765 11.615 8.450 1.00 76.44 116 GLN A O 1
ATOM 940 N N . HIS A 1 117 ? 15.273 9.981 8.052 1.00 77.88 117 HIS A N 1
ATOM 941 C CA . HIS A 1 117 ? 16.238 8.974 7.612 1.00 77.88 117 HIS A CA 1
ATOM 942 C C . HIS A 1 117 ? 16.949 9.377 6.305 1.00 77.88 117 HIS A C 1
ATOM 944 O O . HIS A 1 117 ? 18.158 9.180 6.172 1.00 77.88 117 HIS A O 1
ATOM 950 N N . ILE A 1 118 ? 16.241 10.024 5.366 1.00 77.31 118 ILE A N 1
ATOM 951 C CA . ILE A 1 118 ? 16.843 10.601 4.147 1.00 77.31 118 ILE A CA 1
ATOM 952 C C . ILE A 1 118 ? 17.851 11.695 4.520 1.00 77.31 118 ILE A C 1
ATOM 954 O O . ILE A 1 118 ? 18.980 11.687 4.023 1.00 77.31 118 ILE A O 1
ATOM 958 N N . LYS A 1 119 ? 17.476 12.620 5.418 1.00 78.12 119 LYS A N 1
ATOM 959 C CA . LYS A 1 119 ? 18.364 13.700 5.890 1.00 78.12 119 LYS A CA 1
ATOM 960 C C . LYS A 1 119 ? 19.610 13.152 6.587 1.00 78.12 119 LYS A C 1
ATOM 962 O O . LYS A 1 119 ? 20.703 13.660 6.350 1.00 78.12 119 LYS A O 1
ATOM 967 N N . ARG A 1 120 ? 19.457 12.095 7.391 1.00 78.69 120 ARG A N 1
ATOM 968 C CA . ARG A 1 120 ? 20.561 11.394 8.070 1.00 78.69 120 ARG A CA 1
ATOM 969 C C . ARG A 1 120 ? 21.393 10.501 7.144 1.00 78.69 120 ARG A C 1
ATOM 971 O O . ARG A 1 120 ? 22.413 9.983 7.577 1.00 78.69 120 ARG A O 1
ATOM 978 N N . ARG A 1 121 ? 21.001 10.354 5.870 1.00 74.12 121 ARG A N 1
ATOM 979 C CA . ARG A 1 121 ? 21.624 9.453 4.880 1.00 74.12 121 ARG A CA 1
ATOM 980 C C . ARG A 1 121 ? 21.624 7.978 5.298 1.00 74.12 121 ARG A C 1
ATOM 982 O O . ARG A 1 121 ? 22.434 7.205 4.799 1.00 74.12 121 ARG A O 1
ATOM 989 N N . GLU A 1 122 ? 20.702 7.596 6.175 1.00 77.62 122 GLU A N 1
ATOM 990 C CA . GLU A 1 122 ? 20.494 6.208 6.607 1.00 77.62 122 GLU A CA 1
ATOM 991 C C . GLU A 1 122 ? 19.784 5.396 5.516 1.00 77.62 122 GLU A C 1
ATOM 993 O O . GLU A 1 122 ? 19.966 4.187 5.415 1.00 77.62 122 GLU A O 1
ATOM 998 N N . ILE A 1 123 ? 19.010 6.076 4.665 1.00 79.56 123 ILE A N 1
ATOM 999 C CA . ILE A 1 123 ? 18.356 5.488 3.498 1.00 79.56 123 ILE A CA 1
ATOM 1000 C C . ILE A 1 123 ? 18.659 6.296 2.238 1.00 79.56 123 ILE A C 1
ATOM 1002 O O . ILE A 1 123 ? 18.824 7.521 2.271 1.00 79.56 123 ILE A O 1
ATOM 1006 N N . TYR A 1 124 ? 18.700 5.603 1.103 1.00 80.06 124 TYR A N 1
ATOM 1007 C CA . TYR A 1 124 ? 18.833 6.236 -0.201 1.00 80.06 124 TYR A CA 1
ATOM 1008 C C . TYR A 1 124 ? 17.457 6.488 -0.810 1.00 80.06 124 TYR A C 1
ATOM 1010 O O . TYR A 1 124 ? 16.662 5.571 -0.989 1.00 80.06 124 TYR A O 1
ATOM 1018 N N . TYR A 1 125 ? 17.206 7.746 -1.153 1.00 81.69 125 TYR A N 1
ATOM 1019 C CA . TYR A 1 125 ? 16.031 8.181 -1.895 1.00 81.69 125 TYR A CA 1
ATOM 1020 C C . TYR A 1 125 ? 16.479 8.741 -3.242 1.00 81.69 125 TYR A C 1
ATOM 1022 O O . TYR A 1 125 ? 17.459 9.490 -3.293 1.00 81.69 125 TYR A O 1
ATOM 1030 N N . VAL A 1 126 ? 15.776 8.346 -4.302 1.00 83.44 126 VAL A N 1
ATOM 1031 C CA . VAL A 1 126 ? 15.965 8.823 -5.675 1.00 83.44 126 VAL A CA 1
ATOM 1032 C C . VAL A 1 126 ? 14.600 9.253 -6.185 1.00 83.44 126 VAL A C 1
ATOM 1034 O O . VAL A 1 126 ? 13.695 8.425 -6.290 1.00 83.44 126 VAL A O 1
ATOM 1037 N N . ASP A 1 127 ? 14.456 10.539 -6.493 1.00 82.06 127 ASP A N 1
ATOM 1038 C CA . ASP A 1 127 ? 13.224 11.058 -7.083 1.00 82.06 127 ASP A CA 1
ATOM 1039 C C . ASP A 1 127 ? 13.178 10.724 -8.580 1.00 82.06 127 ASP A C 1
ATOM 1041 O O . ASP A 1 127 ? 14.086 11.075 -9.337 1.00 82.06 127 ASP A O 1
ATOM 1045 N N . CYS A 1 128 ? 12.127 10.033 -9.020 1.00 80.44 128 CYS A N 1
ATOM 1046 C CA . CYS A 1 128 ? 11.949 9.648 -10.414 1.00 80.44 128 CYS A CA 1
ATOM 1047 C C . CYS A 1 128 ? 10.507 9.904 -10.849 1.00 80.44 128 CYS A C 1
ATOM 1049 O O . CYS A 1 128 ? 9.566 9.358 -10.282 1.00 80.44 128 CYS A O 1
ATOM 1051 N N . LYS A 1 129 ? 10.336 10.703 -11.907 1.00 82.31 129 LYS A N 1
ATOM 1052 C CA . LYS A 1 129 ? 9.015 11.085 -12.436 1.00 82.31 129 LYS A CA 1
ATOM 1053 C C . LYS A 1 129 ? 8.328 9.990 -13.263 1.00 82.31 129 LYS A C 1
ATOM 1055 O O . LYS A 1 129 ? 7.203 10.187 -13.709 1.00 82.31 129 LYS A O 1
ATOM 1060 N N . VAL A 1 130 ? 9.010 8.872 -13.510 1.00 83.81 130 VAL A N 1
ATOM 1061 C CA . VAL A 1 130 ? 8.515 7.729 -14.293 1.00 83.81 130 VAL A CA 1
ATOM 1062 C C . VAL A 1 130 ? 8.550 6.463 -13.437 1.00 83.81 130 VAL A C 1
ATOM 1064 O O . VAL A 1 130 ? 9.286 6.400 -12.453 1.00 83.81 130 VAL A O 1
ATOM 1067 N N . ASN A 1 131 ? 7.789 5.431 -13.813 1.00 86.75 131 ASN A N 1
ATOM 1068 C CA . ASN A 1 131 ? 7.641 4.190 -13.034 1.00 86.75 131 ASN A CA 1
ATOM 1069 C C . ASN A 1 131 ? 8.879 3.266 -13.122 1.00 86.75 131 ASN A C 1
ATOM 1071 O O . ASN A 1 131 ? 8.782 2.103 -13.493 1.00 86.75 131 ASN A O 1
ATOM 1075 N N . LEU A 1 132 ? 10.071 3.776 -12.810 1.00 89.56 132 LEU A N 1
ATOM 1076 C CA . LEU A 1 132 ? 11.357 3.080 -12.953 1.00 89.56 132 LEU A CA 1
ATOM 1077 C C . LEU A 1 132 ? 11.946 2.641 -11.595 1.00 89.56 132 LEU A C 1
ATOM 1079 O O . LEU A 1 132 ? 13.144 2.388 -11.477 1.00 89.56 132 LEU A O 1
ATOM 1083 N N . CYS A 1 133 ? 11.125 2.575 -10.545 1.00 88.75 133 CYS A N 1
ATOM 1084 C CA . CYS A 1 133 ? 11.579 2.370 -9.167 1.00 88.75 133 CYS A CA 1
ATOM 1085 C C . CYS A 1 133 ? 12.376 1.070 -8.974 1.00 88.75 133 CYS A C 1
ATOM 1087 O O . CYS A 1 133 ? 13.456 1.116 -8.392 1.00 88.75 133 CYS A O 1
ATOM 1089 N N . PHE A 1 134 ? 11.903 -0.056 -9.517 1.00 90.88 134 PHE A N 1
ATOM 1090 C CA . PHE A 1 134 ? 12.581 -1.353 -9.409 1.00 90.88 134 PHE A CA 1
ATOM 1091 C C . PHE A 1 134 ? 13.988 -1.319 -10.021 1.00 90.88 134 PHE A C 1
ATOM 1093 O O . PHE A 1 134 ? 14.974 -1.609 -9.349 1.00 90.88 134 PHE A O 1
ATOM 1100 N N . TRP A 1 135 ? 14.100 -0.868 -11.272 1.00 93.56 135 TRP A N 1
ATOM 1101 C CA . TRP A 1 135 ? 15.379 -0.764 -11.981 1.00 93.56 135 TRP A CA 1
ATOM 1102 C C . TRP A 1 135 ? 16.331 0.238 -11.317 1.00 93.56 135 TRP A C 1
ATOM 1104 O O . TRP A 1 135 ? 17.541 0.025 -11.267 1.00 93.56 135 TRP A O 1
ATOM 1114 N N . THR A 1 136 ? 15.782 1.318 -10.757 1.00 92.62 136 THR A N 1
ATOM 1115 C CA . THR A 1 136 ? 16.555 2.307 -9.995 1.00 92.62 136 THR A CA 1
ATOM 1116 C C . THR A 1 136 ? 17.090 1.711 -8.700 1.00 92.62 136 THR A C 1
ATOM 1118 O O . THR A 1 136 ? 18.263 1.919 -8.389 1.00 92.62 136 THR A O 1
ATOM 1121 N N . ALA A 1 137 ? 16.284 0.933 -7.976 1.00 89.81 137 ALA A N 1
ATOM 1122 C CA . ALA A 1 137 ? 16.728 0.207 -6.791 1.00 89.81 137 ALA A CA 1
ATOM 1123 C C . ALA A 1 137 ? 17.825 -0.805 -7.147 1.00 89.81 137 ALA A C 1
ATOM 1125 O O . ALA A 1 137 ? 18.887 -0.800 -6.529 1.00 89.81 137 ALA A O 1
ATOM 1126 N N . TYR A 1 138 ? 17.631 -1.589 -8.208 1.00 91.94 138 TYR A N 1
ATOM 1127 C CA . TYR A 1 138 ? 18.627 -2.556 -8.662 1.00 91.94 138 TYR A CA 1
ATOM 1128 C C . TYR A 1 138 ? 19.941 -1.898 -9.117 1.00 91.94 138 TYR A C 1
ATOM 1130 O O . TYR A 1 138 ? 21.017 -2.453 -8.897 1.00 91.94 138 TYR A O 1
ATOM 1138 N N . SER A 1 139 ? 19.901 -0.659 -9.627 1.00 93.94 139 SER A N 1
ATOM 1139 C CA . SER A 1 139 ? 21.129 0.085 -9.935 1.00 93.94 139 SER A CA 1
ATOM 1140 C C . SER A 1 139 ? 22.058 0.234 -8.720 1.00 93.94 139 SER A C 1
ATOM 1142 O O . SER A 1 139 ? 23.266 0.364 -8.899 1.00 93.94 139 SER A O 1
ATOM 1144 N N . PHE A 1 140 ? 21.548 0.222 -7.476 1.00 91.06 140 PHE A N 1
ATOM 1145 C CA . PHE A 1 140 ? 22.384 0.269 -6.259 1.00 91.06 140 PHE A CA 1
ATOM 1146 C C . PHE A 1 140 ? 23.268 -0.960 -6.088 1.00 91.06 140 PHE A C 1
ATOM 1148 O O . PHE A 1 140 ? 24.296 -0.854 -5.424 1.00 91.06 140 PHE A O 1
ATOM 1155 N N . ILE A 1 141 ? 22.919 -2.066 -6.741 1.00 90.12 141 ILE A N 1
ATOM 1156 C CA . ILE A 1 141 ? 23.725 -3.282 -6.792 1.00 90.12 141 ILE A CA 1
ATOM 1157 C C . ILE A 1 141 ? 24.742 -3.191 -7.934 1.00 90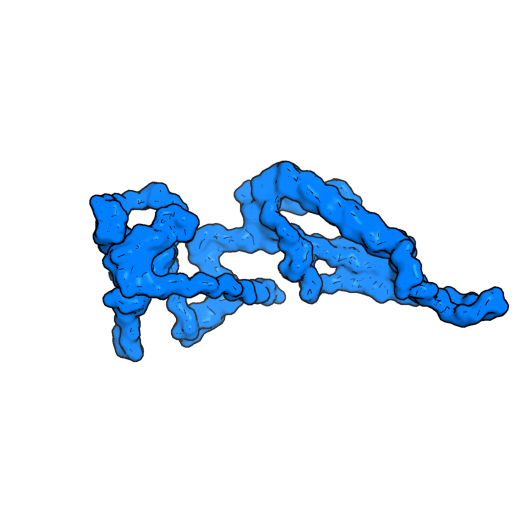.12 141 ILE A C 1
ATOM 1159 O O . ILE A 1 141 ? 25.927 -3.412 -7.710 1.00 90.12 141 ILE A O 1
ATOM 1163 N N . THR A 1 142 ? 24.314 -2.808 -9.144 1.00 91.25 142 THR A N 1
ATOM 1164 C CA . THR A 1 142 ? 25.207 -2.764 -10.323 1.00 91.25 142 THR A CA 1
ATOM 1165 C C . THR A 1 142 ? 26.186 -1.589 -10.302 1.00 91.25 142 THR A C 1
ATOM 1167 O O . THR A 1 142 ? 27.271 -1.653 -10.875 1.00 91.25 142 THR A O 1
ATOM 1170 N N . MET A 1 143 ? 25.806 -0.507 -9.630 1.00 92.31 143 MET A N 1
ATOM 1171 C CA . MET A 1 143 ? 26.569 0.724 -9.494 1.00 92.31 143 MET A CA 1
ATOM 1172 C C . MET A 1 143 ? 26.599 1.117 -8.006 1.00 92.31 143 MET A C 1
ATOM 1174 O O . MET A 1 143 ? 25.912 2.059 -7.600 1.00 92.31 143 MET A O 1
ATOM 1178 N N . PRO A 1 144 ? 27.333 0.394 -7.145 1.00 90.44 144 PRO A N 1
ATOM 1179 C CA . PRO A 1 144 ? 27.314 0.635 -5.706 1.00 90.44 144 PRO A CA 1
ATOM 1180 C C . PRO A 1 144 ? 27.887 2.013 -5.354 1.00 90.44 144 PRO A C 1
ATOM 1182 O O . PRO A 1 144 ? 28.755 2.557 -6.044 1.00 90.44 144 PRO A O 1
ATOM 1185 N N . ASN A 1 145 ? 27.369 2.606 -4.276 1.00 86.81 145 ASN A N 1
ATOM 1186 C CA . ASN A 1 145 ? 28.003 3.774 -3.666 1.00 86.81 145 ASN A CA 1
ATOM 1187 C C . ASN A 1 145 ? 29.204 3.308 -2.832 1.00 86.81 145 ASN A C 1
ATOM 1189 O O . ASN A 1 145 ? 29.161 2.243 -2.220 1.00 86.81 145 ASN A O 1
ATOM 1193 N N . THR A 1 146 ? 30.240 4.135 -2.756 1.00 85.50 146 THR A N 1
ATOM 1194 C CA . THR A 1 146 ? 31.327 3.968 -1.783 1.00 85.50 146 THR 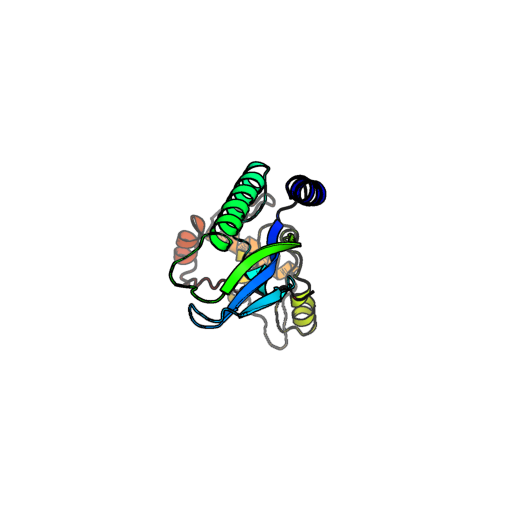A CA 1
ATOM 1195 C C . THR A 1 146 ? 31.204 5.028 -0.690 1.00 85.50 146 THR A C 1
ATOM 1197 O O . THR A 1 146 ? 30.383 5.943 -0.802 1.00 85.50 146 THR A O 1
ATOM 1200 N N . LYS A 1 147 ? 32.018 4.924 0.370 1.00 78.69 147 LYS A N 1
ATOM 1201 C CA . LYS A 1 147 ? 32.051 5.925 1.453 1.00 78.69 147 LYS A CA 1
ATOM 1202 C C . LYS A 1 147 ? 32.262 7.346 0.913 1.00 78.69 147 LYS A C 1
ATOM 1204 O O . LYS A 1 147 ? 31.599 8.274 1.365 1.00 78.69 147 LYS A O 1
ATOM 1209 N N . ASP A 1 148 ? 33.101 7.472 -0.112 1.00 82.00 148 ASP A N 1
ATOM 1210 C CA . ASP A 1 148 ? 33.540 8.764 -0.649 1.00 82.00 148 ASP A CA 1
ATOM 1211 C C . ASP A 1 148 ? 32.813 9.167 -1.939 1.00 82.00 148 ASP A C 1
ATOM 1213 O O . ASP A 1 148 ? 32.899 10.314 -2.378 1.00 82.00 148 ASP A O 1
ATOM 1217 N N . LYS A 1 149 ? 32.071 8.243 -2.565 1.00 83.19 149 LYS A N 1
ATOM 1218 C CA . LYS A 1 149 ? 31.401 8.484 -3.846 1.00 83.19 149 LYS A CA 1
ATOM 1219 C C . LYS A 1 149 ? 29.957 8.008 -3.827 1.00 83.19 149 LYS A C 1
ATOM 1221 O O . LYS A 1 149 ? 29.660 6.813 -3.885 1.00 83.19 149 LYS A O 1
ATOM 1226 N N . ARG A 1 150 ? 29.049 8.984 -3.869 1.00 85.88 150 ARG A N 1
ATOM 1227 C CA . ARG A 1 150 ? 27.630 8.775 -4.164 1.00 85.88 150 ARG A CA 1
ATOM 1228 C C . ARG A 1 150 ? 27.337 9.170 -5.606 1.00 85.88 150 ARG A C 1
ATOM 1230 O O . ARG A 1 150 ? 27.648 10.283 -6.030 1.00 85.88 150 ARG A O 1
ATOM 1237 N N . TRP A 1 151 ? 26.700 8.270 -6.345 1.00 89.88 151 TRP A N 1
ATOM 1238 C CA . TRP A 1 151 ? 26.223 8.570 -7.692 1.00 89.88 151 TRP A CA 1
ATOM 1239 C C . TRP A 1 151 ? 25.049 9.547 -7.649 1.00 89.88 151 TRP A C 1
ATOM 1241 O O . TRP A 1 151 ? 24.186 9.451 -6.775 1.00 89.88 151 TRP A O 1
ATOM 1251 N N . LYS A 1 152 ? 25.020 10.484 -8.603 1.00 90.38 152 LYS A N 1
ATOM 1252 C CA . LYS A 1 152 ? 23.894 11.407 -8.771 1.00 90.38 152 LYS A CA 1
ATOM 1253 C C . LYS A 1 152 ? 22.642 10.630 -9.175 1.00 90.38 152 LYS A C 1
ATOM 1255 O O . LYS A 1 152 ? 22.725 9.663 -9.933 1.00 90.38 152 LYS A O 1
ATOM 1260 N N . ASP A 1 153 ? 21.486 11.111 -8.738 1.00 90.06 153 ASP A N 1
ATOM 1261 C CA . ASP A 1 153 ? 20.185 10.514 -9.052 1.00 90.06 153 ASP A CA 1
ATOM 1262 C C . ASP A 1 153 ? 19.945 10.421 -10.570 1.00 90.06 153 ASP A C 1
ATOM 1264 O O . ASP A 1 153 ? 19.447 9.415 -11.064 1.00 90.06 153 ASP A O 1
ATOM 1268 N N . SER A 1 154 ? 20.403 11.404 -11.351 1.00 91.81 154 SER A N 1
ATOM 1269 C CA . SER A 1 154 ? 20.331 11.342 -12.817 1.00 91.81 154 SER A CA 1
ATOM 1270 C C . SER A 1 154 ? 21.165 10.201 -13.412 1.00 91.81 154 SER A C 1
ATOM 1272 O O . SER A 1 154 ? 20.710 9.531 -14.337 1.00 91.81 154 SER A O 1
ATOM 1274 N N . SER A 1 155 ? 22.353 9.929 -12.863 1.00 93.94 155 SER A N 1
ATOM 1275 C CA . SER A 1 155 ? 23.190 8.792 -13.268 1.00 93.94 155 SER A CA 1
ATOM 1276 C C . SER A 1 155 ? 22.538 7.458 -12.899 1.00 93.94 155 SER A C 1
ATOM 1278 O O . SER A 1 155 ? 22.564 6.525 -13.696 1.00 93.94 155 SER A O 1
ATOM 1280 N N . ARG A 1 156 ? 21.900 7.384 -11.723 1.00 93.19 156 ARG A N 1
ATOM 1281 C CA . ARG A 1 156 ? 21.108 6.222 -11.283 1.00 93.19 156 ARG A CA 1
ATOM 1282 C C . ARG A 1 156 ? 19.967 5.925 -12.249 1.00 93.19 156 ARG A C 1
ATOM 1284 O O . ARG A 1 156 ? 19.812 4.791 -12.684 1.00 93.19 156 ARG A O 1
ATOM 1291 N N . ILE A 1 157 ? 19.202 6.952 -12.614 1.00 93.25 157 ILE A N 1
ATOM 1292 C CA . ILE A 1 157 ? 18.070 6.831 -13.539 1.00 93.25 157 ILE A CA 1
ATOM 1293 C C . ILE A 1 157 ? 18.552 6.430 -14.938 1.00 93.25 157 ILE A C 1
ATOM 1295 O O . ILE A 1 157 ? 17.920 5.598 -15.585 1.00 93.25 157 ILE A O 1
ATOM 1299 N N . ALA A 1 158 ? 19.677 6.978 -15.407 1.00 94.62 158 ALA A N 1
ATOM 1300 C CA . ALA A 1 158 ? 20.263 6.590 -16.688 1.00 94.62 158 ALA A CA 1
ATOM 1301 C C . ALA A 1 158 ? 20.669 5.106 -16.704 1.00 94.62 158 ALA A C 1
ATOM 1303 O O . ALA A 1 158 ? 20.321 4.388 -17.643 1.00 94.62 158 ALA A O 1
ATOM 1304 N N . GLU A 1 159 ? 21.331 4.626 -15.647 1.00 95.69 159 GLU A N 1
ATOM 1305 C CA . GLU A 1 159 ? 21.696 3.211 -15.531 1.00 95.69 159 GLU A CA 1
ATOM 1306 C C . GLU A 1 159 ? 20.458 2.316 -15.405 1.00 95.69 159 GLU A C 1
ATOM 1308 O O . GLU A 1 159 ? 20.378 1.280 -16.055 1.00 95.69 159 GLU A O 1
ATOM 1313 N N . ALA A 1 160 ? 19.433 2.742 -14.668 1.00 95.25 160 ALA A N 1
ATOM 1314 C CA . ALA A 1 160 ? 18.168 2.021 -14.578 1.00 95.25 160 ALA A CA 1
ATOM 1315 C C . ALA A 1 160 ? 17.493 1.842 -15.952 1.00 95.25 160 ALA A C 1
ATOM 1317 O O . ALA A 1 160 ? 17.031 0.746 -16.273 1.00 95.25 160 ALA A O 1
ATOM 1318 N N . LYS A 1 161 ? 17.490 2.883 -16.801 1.00 95.81 161 LYS A N 1
ATOM 1319 C CA . LYS A 1 161 ? 16.997 2.782 -18.189 1.00 95.81 161 LYS A CA 1
ATOM 1320 C C . LYS A 1 161 ? 17.856 1.824 -19.021 1.00 95.81 161 LYS A C 1
ATOM 1322 O O . LYS A 1 161 ? 17.315 1.049 -19.804 1.00 95.81 161 LYS A O 1
ATOM 1327 N N . ARG A 1 162 ? 19.181 1.837 -18.833 1.00 96.06 162 ARG A N 1
ATOM 1328 C CA . ARG A 1 162 ? 20.111 0.925 -19.519 1.00 96.06 162 ARG A CA 1
ATOM 1329 C C . ARG A 1 162 ? 19.879 -0.536 -19.126 1.00 96.06 162 ARG A C 1
ATOM 1331 O O . ARG A 1 162 ? 19.839 -1.392 -20.008 1.00 96.06 162 ARG A O 1
ATOM 1338 N N . ILE A 1 163 ? 19.698 -0.818 -17.834 1.00 95.56 163 ILE A N 1
ATOM 1339 C CA . ILE A 1 163 ? 19.403 -2.166 -17.332 1.00 95.56 163 ILE A CA 1
ATOM 1340 C C . ILE A 1 163 ? 18.055 -2.641 -17.872 1.00 95.56 163 ILE A C 1
ATOM 1342 O O . ILE A 1 163 ? 17.987 -3.742 -18.410 1.00 95.56 163 ILE A O 1
ATOM 1346 N N . TYR A 1 164 ? 17.015 -1.802 -17.805 1.00 95.69 164 TYR A N 1
ATOM 1347 C CA . TYR A 1 164 ? 15.716 -2.110 -18.406 1.00 95.69 164 TYR A CA 1
ATOM 1348 C C . TYR A 1 164 ? 15.871 -2.539 -19.869 1.00 95.69 164 TYR A C 1
ATOM 1350 O O . TYR A 1 164 ? 15.373 -3.597 -20.255 1.00 95.69 164 TYR A O 1
ATOM 1358 N N . SER A 1 165 ? 16.604 -1.755 -20.671 1.00 95.50 165 SER A N 1
ATOM 1359 C CA . SER A 1 165 ? 16.793 -2.066 -22.088 1.00 95.50 165 SER A CA 1
ATOM 1360 C C . SER A 1 165 ? 17.571 -3.361 -22.313 1.00 95.50 165 SER A C 1
ATOM 1362 O O . SER A 1 165 ? 17.240 -4.123 -23.218 1.00 95.50 165 SER A O 1
ATOM 1364 N N . ARG A 1 166 ? 18.575 -3.648 -21.476 1.00 94.56 166 ARG A N 1
ATOM 1365 C CA . ARG A 1 166 ? 19.352 -4.896 -21.529 1.00 94.56 166 ARG A CA 1
ATOM 1366 C C . ARG A 1 166 ? 18.497 -6.119 -21.184 1.00 94.56 166 ARG A C 1
ATOM 1368 O O . ARG A 1 166 ? 18.533 -7.112 -21.908 1.00 94.56 166 ARG A O 1
ATOM 1375 N N . VAL A 1 167 ? 17.716 -6.048 -20.105 1.00 94.25 167 VAL A N 1
ATOM 1376 C CA . VAL A 1 167 ? 16.903 -7.174 -19.617 1.00 94.25 167 VAL A CA 1
ATOM 1377 C C . VAL A 1 167 ? 15.685 -7.409 -20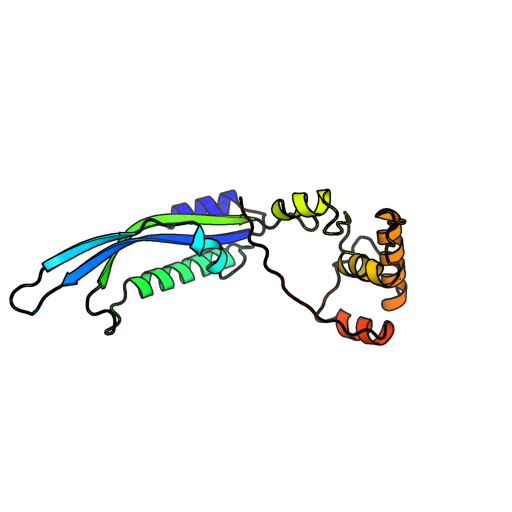.508 1.00 94.25 167 VAL A C 1
ATOM 1379 O O . VAL A 1 167 ? 15.375 -8.550 -20.837 1.00 94.25 167 VAL A O 1
ATOM 1382 N N . ASN A 1 168 ? 15.017 -6.364 -20.988 1.00 92.50 168 ASN A N 1
ATOM 1383 C CA . ASN A 1 168 ? 13.808 -6.534 -21.801 1.00 92.50 168 ASN A CA 1
ATOM 1384 C C . ASN A 1 168 ? 14.085 -6.567 -23.309 1.00 92.50 168 ASN A C 1
ATOM 1386 O O . ASN A 1 168 ? 13.201 -6.914 -24.084 1.00 92.50 168 ASN A O 1
ATOM 1390 N N . GLY A 1 169 ? 15.305 -6.233 -23.743 1.00 93.38 169 GLY A N 1
ATOM 1391 C CA . GLY A 1 169 ? 15.676 -6.193 -25.162 1.00 93.38 169 GLY A CA 1
ATOM 1392 C C . GLY A 1 169 ? 15.004 -5.061 -25.949 1.00 93.38 169 GLY A C 1
ATOM 1393 O O . GLY A 1 169 ? 15.037 -5.064 -27.176 1.00 93.38 169 GLY A O 1
ATOM 1394 N N . VAL A 1 170 ? 14.388 -4.094 -25.263 1.00 93.56 170 VAL A N 1
ATOM 1395 C CA . VAL A 1 170 ? 13.638 -2.983 -25.865 1.00 93.56 170 VAL A CA 1
ATOM 1396 C C . VAL A 1 170 ? 14.015 -1.662 -25.212 1.00 93.56 170 VAL A C 1
ATOM 1398 O O . VAL A 1 170 ? 14.270 -1.605 -24.016 1.00 93.56 170 VAL A O 1
ATOM 1401 N N . GLN A 1 171 ? 14.027 -0.574 -25.982 1.00 93.88 171 GLN A N 1
ATOM 1402 C CA . GLN A 1 171 ? 14.347 0.744 -25.432 1.00 93.88 171 GLN A CA 1
ATOM 1403 C C . GLN A 1 171 ? 13.284 1.226 -24.440 1.00 93.88 171 GLN A C 1
ATOM 1405 O O . GLN A 1 171 ? 12.083 1.073 -24.676 1.00 93.88 171 GLN A O 1
ATOM 1410 N N . PHE A 1 172 ? 13.732 1.860 -23.355 1.00 93.75 172 PHE A N 1
ATOM 1411 C CA . PHE A 1 172 ? 12.842 2.462 -22.367 1.00 93.75 172 PHE A CA 1
ATOM 1412 C C . PHE A 1 172 ? 11.958 3.556 -22.984 1.00 93.75 172 PHE A C 1
ATOM 1414 O O . PHE A 1 172 ? 12.431 4.408 -23.738 1.00 93.75 172 PHE A O 1
ATOM 1421 N N . ARG A 1 173 ? 10.679 3.570 -22.596 1.00 92.44 173 ARG A N 1
ATOM 1422 C CA . ARG A 1 173 ? 9.708 4.610 -22.955 1.00 92.44 173 ARG A CA 1
ATOM 1423 C C . ARG A 1 173 ? 9.074 5.180 -21.692 1.00 92.44 173 ARG A C 1
ATOM 1425 O O . ARG A 1 173 ? 8.755 4.435 -20.770 1.00 92.44 173 ARG A O 1
ATOM 1432 N N . ASP A 1 174 ? 8.833 6.488 -21.668 1.00 87.94 174 ASP A N 1
ATOM 1433 C CA . ASP A 1 174 ? 8.323 7.175 -20.470 1.00 87.94 174 ASP A CA 1
ATOM 1434 C C . ASP A 1 174 ? 6.897 6.737 -20.068 1.00 87.94 174 ASP A C 1
ATOM 1436 O O . ASP A 1 174 ? 6.473 6.973 -18.940 1.00 87.94 174 ASP A O 1
ATOM 1440 N N . ASN A 1 175 ? 6.170 6.039 -20.951 1.00 88.44 175 ASN A N 1
ATOM 1441 C CA . ASN A 1 175 ? 4.864 5.438 -20.660 1.00 88.44 175 ASN A CA 1
ATOM 1442 C C . ASN A 1 175 ? 4.940 4.051 -19.986 1.00 88.44 175 ASN A C 1
ATOM 1444 O O . ASN A 1 175 ? 3.898 3.407 -19.816 1.00 88.44 175 ASN A O 1
ATOM 1448 N N . TYR A 1 176 ? 6.139 3.587 -19.618 1.00 90.88 176 TYR A N 1
ATOM 1449 C CA . TYR A 1 176 ? 6.340 2.336 -18.894 1.00 90.88 176 TYR A CA 1
ATOM 1450 C C . TYR A 1 176 ? 5.474 2.284 -17.628 1.00 90.88 176 TYR A C 1
ATOM 1452 O O . TYR A 1 176 ? 5.422 3.228 -16.832 1.00 90.88 176 TYR A O 1
ATOM 1460 N N . LYS A 1 177 ? 4.756 1.172 -17.452 1.00 87.12 177 LYS A N 1
ATOM 1461 C CA . LYS A 1 177 ? 3.773 1.007 -16.372 1.00 87.12 177 LYS A CA 1
ATOM 1462 C C . LYS A 1 177 ? 4.398 0.676 -15.021 1.00 87.12 177 LYS A C 1
ATOM 1464 O O . LYS A 1 177 ? 3.735 0.857 -14.006 1.00 87.12 177 LYS A O 1
ATOM 1469 N N . GLY A 1 178 ? 5.667 0.288 -15.008 1.00 88.44 178 GLY A N 1
ATOM 1470 C CA . GLY A 1 178 ? 6.346 -0.211 -13.821 1.00 88.44 178 GLY A CA 1
ATOM 1471 C C . GLY A 1 178 ? 6.712 -1.676 -13.970 1.00 88.44 178 GLY A C 1
ATOM 1472 O O . GLY A 1 178 ? 6.288 -2.331 -14.918 1.00 88.44 178 GLY A O 1
ATOM 1473 N N . PHE A 1 179 ? 7.545 -2.144 -13.048 1.00 88.88 179 PHE A N 1
ATOM 1474 C CA . PHE A 1 179 ? 7.938 -3.544 -12.972 1.00 88.88 179 PHE A CA 1
ATOM 1475 C C . PHE A 1 179 ? 6.788 -4.360 -12.393 1.00 88.88 179 PHE A C 1
ATOM 1477 O O . PHE A 1 179 ? 6.295 -4.045 -11.306 1.00 88.88 179 PHE A O 1
ATOM 1484 N N . ASP A 1 180 ? 6.363 -5.381 -13.123 1.00 86.50 180 ASP A N 1
ATOM 1485 C CA . ASP A 1 180 ? 5.338 -6.313 -12.688 1.00 86.50 180 ASP A CA 1
ATOM 1486 C C . ASP A 1 180 ? 6.010 -7.543 -12.079 1.00 86.50 180 ASP A C 1
ATOM 1488 O O . ASP A 1 180 ? 6.559 -8.381 -12.783 1.00 86.50 180 ASP A O 1
ATOM 1492 N N . PHE A 1 181 ? 5.968 -7.674 -10.755 1.00 83.38 181 PHE A N 1
ATOM 1493 C CA . PHE A 1 181 ? 6.601 -8.808 -10.079 1.00 83.38 181 PHE A CA 1
ATOM 1494 C C . PHE A 1 181 ? 6.013 -10.169 -10.460 1.00 83.38 181 PHE A C 1
ATOM 1496 O O . PHE A 1 181 ? 6.699 -11.165 -10.280 1.00 83.38 181 PHE A O 1
ATOM 1503 N N . VAL A 1 182 ? 4.774 -10.237 -10.952 1.00 80.50 182 VAL A N 1
ATOM 1504 C CA . VAL A 1 182 ? 4.167 -11.513 -11.355 1.00 80.50 182 VAL A CA 1
ATOM 1505 C C . VAL A 1 182 ? 4.688 -11.935 -12.723 1.00 80.50 182 VAL A C 1
ATOM 1507 O O . VAL A 1 182 ? 4.984 -13.105 -12.933 1.00 80.50 182 VAL A O 1
ATOM 1510 N N . ASN A 1 183 ? 4.814 -10.978 -13.642 1.00 86.06 183 ASN A N 1
ATOM 1511 C CA . ASN A 1 183 ? 5.107 -11.266 -15.044 1.00 86.06 183 ASN A CA 1
ATOM 1512 C C . ASN A 1 183 ? 6.590 -11.076 -15.418 1.00 86.06 183 ASN A C 1
ATOM 1514 O O . ASN A 1 183 ? 7.097 -11.781 -16.288 1.00 86.06 183 ASN A O 1
ATOM 1518 N N . ASP A 1 184 ? 7.301 -10.149 -14.771 1.00 88.69 184 ASP A N 1
ATOM 1519 C CA . ASP A 1 184 ? 8.652 -9.731 -15.169 1.00 88.69 184 ASP A CA 1
ATOM 1520 C C . ASP A 1 184 ? 9.772 -10.422 -14.361 1.00 88.69 184 ASP A C 1
ATOM 1522 O O . ASP A 1 184 ? 10.926 -10.443 -14.805 1.00 88.69 184 ASP A O 1
ATOM 1526 N N . ILE A 1 185 ? 9.471 -10.972 -13.173 1.00 88.00 185 ILE A N 1
ATOM 1527 C CA . ILE A 1 185 ? 10.496 -11.418 -12.210 1.00 88.00 185 ILE A CA 1
ATOM 1528 C C . ILE A 1 185 ? 11.342 -12.585 -12.721 1.00 88.00 185 ILE A C 1
ATOM 1530 O O . ILE A 1 185 ? 12.563 -12.555 -12.570 1.00 88.00 185 ILE A O 1
ATOM 1534 N N . ASP A 1 186 ? 10.733 -13.563 -13.387 1.00 90.88 186 ASP A N 1
ATOM 1535 C CA . ASP A 1 186 ? 11.449 -14.744 -13.873 1.00 90.88 186 ASP A CA 1
ATOM 1536 C C . ASP A 1 186 ? 12.422 -14.378 -14.995 1.00 90.88 186 ASP A C 1
ATOM 1538 O O . ASP A 1 186 ? 13.578 -14.801 -14.994 1.00 90.88 186 ASP A O 1
ATOM 1542 N N . ASN A 1 187 ? 11.996 -13.527 -15.936 1.00 92.44 187 ASN A N 1
ATOM 1543 C CA . ASN A 1 187 ? 12.880 -13.021 -16.987 1.00 92.44 187 ASN A CA 1
ATOM 1544 C C . ASN A 1 187 ? 14.055 -12.232 -16.389 1.00 92.44 187 ASN A C 1
ATOM 1546 O O . ASN A 1 187 ? 15.195 -12.382 -16.833 1.00 92.44 187 ASN A O 1
ATOM 1550 N N . PHE A 1 188 ? 13.790 -11.418 -15.364 1.00 93.06 188 PHE A N 1
ATOM 1551 C CA . PHE A 1 188 ? 14.829 -10.680 -14.657 1.00 93.06 188 PHE A CA 1
ATOM 1552 C C . PHE A 1 188 ? 15.843 -11.613 -13.976 1.00 93.06 188 PHE A C 1
ATOM 1554 O O . PHE A 1 188 ? 17.039 -11.483 -14.236 1.00 93.06 188 PHE A O 1
ATOM 1561 N N . ILE A 1 189 ? 15.380 -12.576 -13.170 1.00 90.88 189 ILE A N 1
ATOM 1562 C CA . ILE A 1 189 ? 16.231 -13.559 -12.476 1.00 90.88 189 ILE A CA 1
ATOM 1563 C C . ILE A 1 189 ? 17.086 -14.329 -13.485 1.00 90.88 189 ILE A C 1
ATOM 1565 O O . ILE A 1 189 ? 18.300 -14.431 -13.316 1.00 90.88 189 ILE A O 1
ATOM 1569 N N . ASN A 1 190 ? 16.477 -14.802 -14.574 1.00 91.06 190 ASN A N 1
ATOM 1570 C CA . ASN A 1 190 ? 17.172 -15.579 -15.596 1.00 91.06 190 ASN A CA 1
ATOM 1571 C C . ASN A 1 190 ? 18.244 -14.769 -16.336 1.00 91.06 190 ASN A C 1
ATOM 1573 O O . ASN A 1 190 ? 19.299 -15.307 -16.668 1.00 91.06 190 ASN A O 1
ATOM 1577 N N . LYS A 1 191 ? 18.012 -13.483 -16.613 1.00 93.38 191 LYS A N 1
ATOM 1578 C CA . LYS A 1 191 ? 18.989 -12.661 -17.345 1.00 93.38 191 LYS A CA 1
ATOM 1579 C C . LYS A 1 191 ? 20.087 -12.091 -16.467 1.00 93.38 191 LYS A C 1
ATOM 1581 O O . LYS A 1 191 ? 21.225 -11.996 -16.915 1.00 93.38 191 LYS A O 1
ATOM 1586 N N . GLU A 1 192 ? 19.750 -11.693 -15.249 1.00 92.62 192 GLU A N 1
ATOM 1587 C CA . GLU A 1 192 ? 20.711 -11.078 -14.333 1.00 92.62 192 GLU A CA 1
ATOM 1588 C C . GLU A 1 192 ? 21.399 -12.109 -13.431 1.00 92.62 192 GLU A C 1
ATOM 1590 O O . GLU A 1 192 ? 22.400 -11.776 -12.807 1.00 92.62 192 GLU A O 1
ATOM 1595 N N . GLN A 1 193 ? 20.921 -13.361 -13.406 1.00 91.12 193 GLN A N 1
ATOM 1596 C CA . GLN A 1 193 ? 21.483 -14.453 -12.602 1.00 91.12 193 GLN A CA 1
ATOM 1597 C C . GLN A 1 193 ? 21.559 -14.076 -11.111 1.00 91.12 193 GLN A C 1
ATOM 1599 O O . GLN A 1 193 ? 22.553 -14.319 -10.426 1.00 91.12 193 GLN A O 1
ATOM 1604 N N . VAL A 1 194 ? 20.488 -13.451 -10.608 1.00 85.31 194 VAL A N 1
ATOM 1605 C CA . VAL A 1 194 ? 20.355 -12.991 -9.219 1.00 85.31 194 VAL A CA 1
ATOM 1606 C C . VAL A 1 194 ? 19.123 -13.592 -8.561 1.00 85.31 194 VAL A C 1
ATOM 1608 O O . VAL A 1 194 ? 18.070 -13.704 -9.181 1.00 85.31 194 VAL A O 1
ATOM 1611 N N . ASN A 1 195 ? 19.227 -13.906 -7.271 1.00 80.62 195 ASN A N 1
ATOM 1612 C CA . ASN A 1 195 ? 18.074 -14.293 -6.466 1.00 80.62 195 ASN A CA 1
ATOM 1613 C C . ASN A 1 195 ? 17.394 -13.047 -5.894 1.00 80.62 195 ASN A C 1
ATOM 1615 O O . ASN A 1 195 ? 18.048 -12.192 -5.295 1.00 80.62 195 ASN A O 1
ATOM 1619 N N . VAL A 1 196 ? 16.073 -12.960 -6.046 1.00 75.00 196 VAL A N 1
ATOM 1620 C CA . VAL A 1 196 ? 15.274 -11.843 -5.532 1.00 75.00 196 VAL A CA 1
ATOM 1621 C C . VAL A 1 196 ? 14.490 -12.307 -4.311 1.00 75.00 196 VAL A C 1
ATOM 1623 O O . VAL A 1 196 ? 13.664 -13.209 -4.401 1.00 75.00 196 VAL A O 1
ATOM 1626 N N . HIS A 1 197 ? 14.723 -11.662 -3.167 1.00 73.75 197 HIS A N 1
ATOM 1627 C CA . HIS A 1 197 ? 13.923 -11.856 -1.961 1.00 73.75 197 HIS A CA 1
ATOM 1628 C C . HIS A 1 197 ? 13.115 -10.588 -1.678 1.00 73.75 197 HIS A C 1
ATOM 1630 O O . HIS A 1 197 ? 13.681 -9.520 -1.441 1.00 73.75 197 HIS A O 1
ATOM 1636 N N . ILE A 1 198 ? 11.787 -10.699 -1.665 1.00 66.12 198 ILE A N 1
ATOM 1637 C CA . ILE A 1 198 ? 10.891 -9.567 -1.407 1.00 66.12 198 ILE A CA 1
ATOM 1638 C C . ILE A 1 198 ? 10.528 -9.557 0.078 1.00 66.12 198 ILE A C 1
ATOM 1640 O O . ILE A 1 198 ? 9.962 -10.515 0.596 1.00 66.12 198 ILE A O 1
ATOM 1644 N N . GLN A 1 199 ? 10.852 -8.464 0.770 1.00 54.69 199 GLN A N 1
ATOM 1645 C CA . GLN A 1 199 ? 10.412 -8.216 2.144 1.00 54.69 199 GLN A CA 1
ATOM 1646 C C . GLN A 1 199 ? 9.450 -7.035 2.151 1.00 54.69 199 GLN A C 1
ATOM 1648 O O . GLN A 1 199 ? 9.803 -5.930 1.739 1.00 54.69 199 GLN A O 1
ATOM 1653 N N . ILE A 1 200 ? 8.227 -7.264 2.624 1.00 50.53 200 ILE A N 1
ATOM 1654 C CA . ILE A 1 200 ? 7.249 -6.196 2.816 1.00 50.53 200 ILE A CA 1
ATOM 1655 C C . ILE A 1 200 ? 7.482 -5.615 4.207 1.00 50.53 200 ILE A C 1
ATOM 1657 O O . ILE A 1 200 ? 7.118 -6.221 5.212 1.00 50.53 200 ILE A O 1
ATOM 1661 N N . VAL A 1 201 ? 8.098 -4.435 4.260 1.00 45.56 201 VAL A N 1
ATOM 1662 C CA . VAL A 1 201 ? 8.289 -3.690 5.508 1.00 45.56 201 VAL A CA 1
ATOM 1663 C C . VAL A 1 201 ? 7.154 -2.681 5.649 1.00 45.56 201 VAL A C 1
ATOM 1665 O O . VAL A 1 201 ? 7.010 -1.769 4.835 1.00 45.56 201 VAL A O 1
ATOM 1668 N N . GLN A 1 202 ? 6.327 -2.853 6.678 1.00 45.47 202 GLN A N 1
ATOM 1669 C CA . GLN A 1 202 ? 5.299 -1.883 7.041 1.00 45.47 202 GLN A CA 1
ATOM 1670 C C . GLN A 1 202 ? 5.911 -0.844 7.981 1.00 45.47 202 GLN A C 1
ATOM 1672 O O . GLN A 1 202 ? 6.274 -1.164 9.110 1.00 45.47 202 GLN A O 1
ATOM 1677 N N . TYR A 1 203 ? 6.032 0.398 7.512 1.00 43.62 203 TYR A N 1
ATOM 1678 C CA . TYR A 1 203 ? 6.401 1.516 8.375 1.00 43.62 203 TYR A CA 1
ATOM 1679 C C . TYR A 1 203 ? 5.133 2.091 9.016 1.00 43.62 203 TYR A C 1
ATOM 1681 O O . TYR A 1 203 ? 4.235 2.493 8.269 1.00 43.62 203 TYR A O 1
ATOM 1689 N N . PRO A 1 204 ? 5.044 2.165 10.356 1.00 41.00 204 PRO A N 1
ATOM 1690 C CA . PRO A 1 204 ? 3.982 2.919 11.006 1.00 41.00 204 PRO A CA 1
ATOM 1691 C C . PRO A 1 204 ? 4.099 4.386 10.577 1.00 41.00 204 PRO A C 1
ATOM 1693 O O . PRO A 1 204 ? 5.183 4.982 10.615 1.00 41.00 204 PRO A O 1
ATOM 1696 N N . ILE A 1 205 ? 2.997 4.970 10.107 1.00 42.78 205 ILE A N 1
ATOM 1697 C CA . ILE A 1 205 ? 2.968 6.384 9.733 1.00 42.78 205 ILE A CA 1
ATOM 1698 C C . ILE A 1 205 ? 2.694 7.153 11.022 1.00 42.78 205 ILE A C 1
ATOM 1700 O O . ILE A 1 205 ? 1.566 7.544 11.300 1.00 42.78 205 ILE A O 1
ATOM 1704 N N . HIS A 1 206 ? 3.733 7.364 11.827 1.00 43.38 206 HIS A N 1
ATOM 1705 C CA . HIS A 1 206 ? 3.627 8.279 12.957 1.00 43.38 206 HIS A CA 1
ATOM 1706 C C . HIS A 1 206 ? 3.360 9.696 12.419 1.00 43.38 206 HIS A C 1
ATOM 1708 O O . HIS A 1 206 ? 4.201 10.261 11.714 1.00 43.38 206 HIS A O 1
ATOM 1714 N N . GLN A 1 207 ? 2.160 10.214 12.698 1.00 37.81 207 GLN A N 1
ATOM 1715 C CA . GLN A 1 207 ? 1.824 11.638 12.626 1.00 37.81 207 GLN A CA 1
ATOM 1716 C C . GLN A 1 207 ? 2.033 12.268 13.996 1.00 37.81 207 GLN A C 1
ATOM 1718 O O . GLN A 1 207 ? 1.621 11.626 14.989 1.00 37.81 207 GLN A O 1
#

Radius of gyration: 24.98 Å; chains: 1; bounding box: 62×32×70 Å

Organism: NCBI:txid222440

Secondary structure (DSSP, 8-state):
-HHHHHHHHHHHTTS-EEEEEEEEEEEEEEES-TTSPEEEEEEE---GGGTTT---SEE-SHHHHHHHHHHHHHHHHHHHS--TT-SSEEEEEEEEEEEEEEEPPSTTPPPHHHHHHHHTTSS-----SSS-HHHHHHHHHHS---SS-PPPHHHHHHHHHHHHHHHHSS---TT-----TTTTHHHHHHHHT--------------

pLDDT: mean 77.97, std 13.7, range [37.81, 96.06]

Foldseek 3Di:
DVVVLVVVCVVCPPFKKFKFKFFKFKKWFWDDDPPDTDIDIDIDDGDPPCGVVGRPDIDDDPVVSVVVVVVVVVVVVVLQDDDVPPVTMHTDDTDDMDMDIGTDDDPQDDQPVCVVVVVVVVDDHARDPAQLVVLLVCLCVVPPADPVDDDDSVVSVVSSQVLVCQLVVHGDDRPDPHDDCVPRVVSVCVRVVDDDDDDDDDDDRDD